Protein AF-A0A158CLR8-F1 (afdb_monomer)

Foldseek 3Di:
DQLLVQVQPPVQQKDWDAAPVLFGLFMFGSPLVSVLVCVVQVLLVVLLVQLVVPDPVVPDDPVCCPVNHGDPVRVVSSVVSSVVSCVVPDDDPDDPDDDDPPAQWDWDDPCVPPNDIDIDRHDDPHSVNVCVSRPPRGHPAEDEPDDDPVVRLVSLLPDDDQKYFYAYPVNRTDDIDGNVVSVVVVVVVVVVVPDDD

Nearest PDB structures (foldseek):
  5iip-assembly1_D  TM=7.105E-01  e=1.853E-03  Staphylococcus aureus
  7r50-assembly1_C  TM=5.715E-01  e=1.607E-01  Mycolicibacterium smegmatis
  7r50-assembly2_I  TM=5.943E-01  e=1.711E-01  Mycolicibacterium smegmatis
  7oy9-assembly1_D  TM=4.862E-01  e=1.711E-01  Mycolicibacterium smegmatis
  7oy9-assembly2_G  TM=4.914E-01  e=2.200E-01  Mycolicibacterium smegmatis

Secondary structure (DSSP, 8-state):
-HHHHHTT-TT---EEEE-TT-B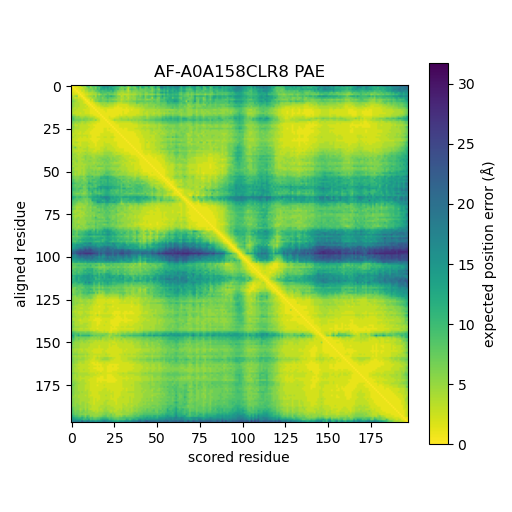EEEEE-HHHHHHHHHHH-HHHHHHHHHHHHT--GGG--GGGGGGGPPPHHHHHHHHHHHHHHGGGS-PPPPPSSS--TTSSEEEEE-HHHHSSEEEEE-----TTTHHHHHGGG-B--EEES-S-HHHHHHHHHTSSSSEEEEE-TT-BEEEEEEHHHHHHHHHHHHHHHTS--

Structure (mmCIF, N/CA/C/O backbone):
data_AF-A0A158CLR8-F1
#
_entry.id   AF-A0A158CLR8-F1
#
loop_
_atom_site.group_PDB
_atom_site.id
_atom_site.type_symbol
_atom_site.label_atom_id
_atom_site.label_alt_id
_atom_site.label_comp_id
_atom_site.label_asym_id
_atom_site.label_entity_id
_atom_site.label_seq_id
_atom_site.pdbx_PDB_ins_code
_atom_site.Cartn_x
_atom_site.Cartn_y
_atom_site.Cartn_z
_atom_site.occupancy
_atom_site.B_iso_or_equiv
_atom_site.auth_seq_id
_atom_site.auth_comp_id
_atom_site.auth_asym_id
_atom_site.auth_atom_id
_atom_site.pdbx_PDB_model_num
ATOM 1 N N . MET A 1 1 ? 10.079 -1.762 -10.939 1.00 54.75 1 MET A N 1
ATOM 2 C CA . MET A 1 1 ? 10.979 -1.615 -9.769 1.00 54.75 1 MET A CA 1
ATOM 3 C C . MET A 1 1 ? 10.206 -1.467 -8.462 1.00 54.75 1 MET A C 1
ATOM 5 O O . MET A 1 1 ? 10.418 -2.281 -7.580 1.00 54.75 1 MET A O 1
ATOM 9 N N . PHE A 1 2 ? 9.293 -0.493 -8.334 1.00 65.06 2 PHE A N 1
ATOM 10 C CA . PHE A 1 2 ? 8.524 -0.277 -7.096 1.00 65.06 2 PHE A CA 1
ATOM 11 C C . PHE A 1 2 ? 7.742 -1.518 -6.630 1.00 65.06 2 PHE A C 1
ATOM 13 O O . PHE A 1 2 ? 7.943 -1.961 -5.505 1.00 65.06 2 PHE A O 1
ATOM 20 N N . SER A 1 3 ? 6.952 -2.146 -7.511 1.00 68.44 3 SER A N 1
ATOM 21 C CA . SER A 1 3 ? 6.184 -3.372 -7.208 1.00 68.44 3 SER A CA 1
ATOM 22 C C . SER A 1 3 ? 7.040 -4.497 -6.624 1.00 68.44 3 SER A C 1
ATOM 24 O O . SER A 1 3 ? 6.638 -5.211 -5.714 1.00 68.44 3 SER A O 1
ATOM 26 N N . ALA A 1 4 ? 8.259 -4.613 -7.121 1.00 66.69 4 ALA A N 1
ATOM 27 C CA . ALA A 1 4 ? 9.185 -5.670 -6.785 1.00 66.69 4 ALA A CA 1
ATOM 28 C C . ALA A 1 4 ? 9.787 -5.515 -5.372 1.00 66.69 4 ALA A C 1
ATOM 30 O O . ALA A 1 4 ? 10.089 -6.497 -4.694 1.00 66.69 4 ALA A O 1
ATOM 31 N N . LEU A 1 5 ? 9.902 -4.268 -4.906 1.00 72.69 5 LEU A N 1
ATOM 32 C CA . LEU A 1 5 ? 10.335 -3.924 -3.552 1.00 72.69 5 LEU A CA 1
ATOM 33 C C . LEU A 1 5 ? 9.192 -4.027 -2.529 1.00 72.69 5 LEU A C 1
ATOM 35 O O . LEU A 1 5 ? 9.455 -4.284 -1.355 1.00 72.69 5 LEU A O 1
ATOM 39 N N . LEU A 1 6 ? 7.934 -3.870 -2.964 1.00 79.69 6 LEU A N 1
ATOM 40 C CA . LEU A 1 6 ? 6.760 -3.902 -2.082 1.00 79.69 6 LEU A CA 1
ATOM 41 C C . LEU A 1 6 ? 6.627 -5.216 -1.303 1.00 79.69 6 LEU A C 1
ATOM 43 O O . LEU A 1 6 ? 6.308 -5.184 -0.121 1.00 79.69 6 LEU A O 1
ATOM 47 N N . ASP A 1 7 ? 6.911 -6.353 -1.939 1.00 71.38 7 ASP A N 1
ATOM 48 C CA . ASP A 1 7 ? 6.815 -7.675 -1.297 1.00 71.38 7 ASP A CA 1
ATOM 49 C C . ASP A 1 7 ? 7.913 -7.948 -0.272 1.00 71.38 7 ASP A C 1
ATOM 51 O O . ASP A 1 7 ? 7.772 -8.822 0.586 1.00 71.38 7 ASP A O 1
ATOM 55 N N . ARG A 1 8 ? 9.042 -7.253 -0.399 1.00 73.81 8 ARG A N 1
ATOM 56 C CA . ARG A 1 8 ? 10.220 -7.493 0.433 1.00 73.81 8 ARG A CA 1
ATOM 57 C C . ARG A 1 8 ? 10.266 -6.554 1.622 1.00 73.81 8 ARG A C 1
ATOM 59 O O . ARG A 1 8 ? 10.718 -6.965 2.677 1.00 73.81 8 ARG A O 1
ATOM 66 N N . ASN A 1 9 ? 9.679 -5.367 1.504 1.00 74.94 9 ASN A N 1
ATOM 67 C CA . ASN A 1 9 ? 9.559 -4.441 2.617 1.00 74.94 9 ASN A CA 1
ATOM 68 C C . ASN A 1 9 ? 8.541 -4.942 3.660 1.00 74.94 9 ASN A C 1
ATOM 70 O O . ASN A 1 9 ? 7.357 -4.608 3.608 1.00 74.94 9 ASN A O 1
ATOM 74 N N . ARG A 1 10 ? 9.011 -5.702 4.656 1.00 73.81 10 ARG A N 1
ATOM 75 C CA . ARG A 1 10 ? 8.172 -6.198 5.764 1.00 73.81 10 ARG A CA 1
ATOM 76 C C . ARG A 1 10 ? 7.671 -5.091 6.693 1.00 73.81 10 ARG A C 1
ATOM 78 O O . ARG A 1 10 ? 6.728 -5.320 7.456 1.00 73.81 10 ARG A O 1
ATOM 85 N N . ALA A 1 11 ? 8.291 -3.910 6.662 1.00 80.94 11 ALA A N 1
ATOM 86 C CA . ALA A 1 11 ? 7.819 -2.763 7.429 1.00 80.94 11 ALA A CA 1
ATOM 87 C C . ALA A 1 11 ? 6.524 -2.193 6.830 1.00 80.94 11 ALA A C 1
ATOM 89 O O . ALA A 1 11 ? 5.631 -1.772 7.570 1.00 80.94 11 ALA A O 1
ATOM 90 N N . ALA A 1 12 ? 6.376 -2.243 5.504 1.00 86.75 12 ALA A N 1
ATOM 91 C CA . ALA A 1 12 ? 5.136 -1.892 4.833 1.00 86.75 12 ALA A CA 1
ATOM 92 C C . ALA A 1 12 ? 4.099 -3.005 5.042 1.00 86.75 12 ALA A C 1
ATOM 94 O O . ALA A 1 12 ? 4.212 -4.108 4.518 1.00 86.75 12 ALA A O 1
ATOM 95 N N . ARG A 1 13 ? 3.053 -2.718 5.820 1.00 91.25 13 ARG A N 1
ATOM 96 C CA . ARG A 1 13 ? 1.941 -3.663 6.041 1.00 91.25 13 ARG A CA 1
ATOM 97 C C . ARG A 1 13 ? 0.706 -3.351 5.205 1.00 91.25 13 ARG A C 1
ATOM 99 O O . ARG A 1 13 ? -0.155 -4.209 5.050 1.00 91.25 13 ARG A O 1
ATOM 106 N N . CYS A 1 14 ? 0.610 -2.122 4.711 1.00 94.56 14 CYS A N 1
ATOM 107 C CA . CYS A 1 14 ? -0.557 -1.596 4.026 1.00 94.56 14 CYS A CA 1
ATOM 108 C C . CYS A 1 14 ? -0.141 -0.432 3.121 1.00 94.56 14 CYS A C 1
ATOM 110 O O . CYS A 1 14 ? 0.725 0.359 3.499 1.00 94.56 14 CYS A O 1
ATOM 112 N N . ILE A 1 15 ? -0.761 -0.328 1.950 1.00 95.69 15 ILE A N 1
ATOM 113 C CA . ILE A 1 15 ? -0.660 0.817 1.048 1.00 95.69 15 ILE A CA 1
ATOM 114 C C . ILE A 1 15 ? -2.013 1.510 1.052 1.00 95.69 15 ILE A C 1
ATOM 116 O O . ILE A 1 15 ? -3.031 0.883 0.764 1.00 95.69 15 ILE A O 1
ATOM 120 N N . VAL A 1 16 ? -2.011 2.796 1.388 1.00 97.06 16 VAL A N 1
ATOM 121 C CA . VAL A 1 16 ? -3.207 3.640 1.393 1.00 97.06 16 VAL A CA 1
ATOM 122 C C . VAL A 1 16 ? -3.265 4.426 0.092 1.00 97.06 16 VAL A C 1
ATOM 124 O O . VAL A 1 16 ? -2.278 5.042 -0.308 1.00 97.06 16 VAL A O 1
ATOM 127 N N . PHE A 1 17 ? -4.432 4.427 -0.542 1.00 97.06 17 PHE A N 1
ATOM 128 C CA . PHE A 1 17 ? -4.711 5.193 -1.747 1.00 97.06 17 PHE A CA 1
ATOM 129 C C . PHE A 1 17 ? -5.607 6.386 -1.413 1.00 97.06 17 PHE A C 1
ATOM 131 O O . PHE A 1 17 ? -6.702 6.228 -0.860 1.00 97.06 17 PHE A O 1
ATOM 138 N N . THR A 1 18 ? -5.149 7.578 -1.785 1.00 97.12 18 THR A N 1
ATOM 139 C CA . THR A 1 18 ? -5.872 8.844 -1.622 1.00 97.12 18 THR A CA 1
ATOM 140 C C . THR A 1 18 ? -6.065 9.532 -2.970 1.00 97.12 18 THR A C 1
ATOM 142 O O . THR A 1 18 ? -5.214 9.419 -3.850 1.00 97.12 18 THR A O 1
ATOM 145 N N . GLY A 1 19 ? -7.180 10.243 -3.137 1.00 94.31 19 GLY A N 1
ATOM 146 C CA . GLY A 1 19 ? -7.437 11.090 -4.303 1.00 94.31 19 GLY A CA 1
ATOM 147 C C . GLY A 1 19 ? -6.722 12.440 -4.226 1.00 94.31 19 GLY A C 1
ATOM 148 O O . GLY A 1 19 ? -6.035 12.737 -3.250 1.00 94.31 19 GLY A O 1
ATOM 149 N N . GLU A 1 20 ? -6.932 13.281 -5.241 1.00 89.06 20 GLU A N 1
ATOM 150 C CA . GLU A 1 20 ? -6.294 14.603 -5.379 1.00 89.06 20 GLU A CA 1
ATOM 151 C C . GLU A 1 20 ? -6.582 15.549 -4.202 1.00 89.06 20 GLU A C 1
ATOM 153 O O . GLU A 1 20 ? -5.721 16.328 -3.806 1.00 89.06 20 GLU A O 1
ATOM 158 N N . SER A 1 21 ? -7.761 15.440 -3.585 1.00 92.06 21 SER A N 1
ATOM 159 C CA . SER A 1 21 ? -8.151 16.206 -2.394 1.00 92.06 21 SER A CA 1
ATOM 160 C C . SER A 1 21 ? -7.756 15.542 -1.067 1.00 92.06 21 SER A C 1
ATOM 162 O O . SER A 1 21 ? -8.234 15.941 -0.008 1.00 92.06 21 SER A O 1
ATOM 164 N N . GLY A 1 22 ? -6.949 14.478 -1.102 1.00 94.94 22 GLY A N 1
ATOM 165 C CA . GLY A 1 22 ? -6.662 13.643 0.067 1.00 94.94 22 GLY A CA 1
ATOM 166 C C . GLY A 1 22 ? -7.804 12.695 0.447 1.00 94.94 22 GLY A C 1
ATOM 167 O O . GLY A 1 22 ? -7.681 11.964 1.428 1.00 94.94 22 GLY A O 1
ATOM 168 N N . ALA A 1 23 ? -8.900 12.668 -0.323 1.00 97.12 23 ALA A N 1
ATOM 169 C CA . ALA A 1 23 ? -10.036 11.779 -0.094 1.00 97.12 23 ALA A CA 1
ATOM 170 C C . ALA A 1 23 ? -9.594 10.310 -0.038 1.00 97.12 23 ALA A C 1
ATOM 172 O O . ALA A 1 23 ? -8.894 9.832 -0.935 1.00 97.12 23 ALA A O 1
ATOM 173 N N . TYR A 1 24 ? -10.007 9.578 0.996 1.00 97.62 24 TYR A N 1
ATOM 174 C CA . TYR A 1 24 ? -9.657 8.165 1.131 1.00 97.62 24 TYR A CA 1
ATOM 175 C C . TYR A 1 24 ? -10.386 7.309 0.086 1.00 97.62 24 TYR A C 1
ATOM 177 O O . TYR A 1 24 ? -11.618 7.254 0.062 1.00 97.62 24 TYR A O 1
ATOM 185 N N . ILE A 1 25 ? -9.622 6.599 -0.747 1.00 97.38 25 ILE A N 1
ATOM 186 C CA . ILE A 1 25 ? -10.161 5.703 -1.782 1.00 97.38 25 ILE A CA 1
ATOM 187 C C . ILE A 1 25 ? -10.242 4.267 -1.259 1.00 97.38 25 ILE A C 1
ATOM 189 O O . ILE A 1 25 ? -11.233 3.566 -1.477 1.00 97.38 25 ILE A O 1
ATOM 193 N N . GLY A 1 26 ? -9.188 3.820 -0.581 1.00 97.38 26 GLY A N 1
ATOM 194 C CA . GLY A 1 26 ? -9.066 2.462 -0.077 1.00 97.38 26 GLY A CA 1
ATOM 195 C C . GLY A 1 26 ? -7.639 2.143 0.342 1.00 97.38 26 GLY A C 1
ATOM 196 O O . GLY A 1 26 ? -6.736 2.974 0.237 1.00 97.38 26 GLY A O 1
ATOM 197 N N . ALA A 1 27 ? -7.435 0.919 0.798 1.00 97.62 27 ALA A N 1
ATOM 198 C CA . ALA A 1 27 ? -6.139 0.403 1.174 1.00 97.62 27 ALA A CA 1
ATOM 199 C C . ALA A 1 27 ? -6.001 -1.061 0.744 1.00 97.62 27 ALA A C 1
ATOM 201 O O . ALA A 1 27 ? -6.997 -1.764 0.592 1.00 97.62 27 ALA A O 1
ATOM 202 N N . ALA A 1 28 ? -4.776 -1.518 0.518 1.00 96.94 28 ALA A N 1
ATOM 203 C CA . ALA A 1 28 ? -4.499 -2.904 0.147 1.00 96.94 28 ALA A CA 1
ATOM 204 C C . ALA A 1 28 ? -3.156 -3.359 0.723 1.00 96.94 28 ALA A C 1
ATOM 206 O O . ALA A 1 28 ? -2.285 -2.535 1.028 1.00 96.94 28 ALA A O 1
ATOM 207 N N . ALA A 1 29 ? -2.958 -4.671 0.859 1.00 94.25 29 ALA A N 1
ATOM 208 C CA . ALA A 1 29 ? -1.652 -5.184 1.249 1.00 94.25 29 ALA A CA 1
ATOM 209 C C . ALA A 1 29 ? -0.636 -4.949 0.112 1.00 94.25 29 ALA A C 1
ATOM 211 O O . ALA A 1 29 ? -0.988 -5.094 -1.063 1.00 94.25 29 ALA A O 1
ATOM 212 N N . PRO A 1 30 ? 0.641 -4.648 0.422 1.00 92.88 30 PRO A N 1
ATOM 213 C CA . PRO A 1 30 ? 1.677 -4.471 -0.598 1.00 92.88 30 PRO A CA 1
ATOM 214 C C . PRO A 1 30 ? 1.773 -5.644 -1.581 1.00 92.88 30 PRO A C 1
ATOM 216 O O . PRO A 1 30 ? 1.986 -5.429 -2.773 1.00 92.88 30 PRO A O 1
ATOM 219 N N . ARG A 1 31 ? 1.523 -6.866 -1.092 1.00 91.06 31 ARG A N 1
ATOM 220 C CA . ARG A 1 31 ? 1.497 -8.088 -1.899 1.00 91.06 31 ARG A CA 1
ATOM 221 C C . ARG A 1 31 ? 0.410 -8.103 -2.957 1.00 91.06 31 ARG A C 1
ATOM 223 O O . ARG A 1 31 ? 0.679 -8.470 -4.098 1.00 91.06 31 ARG A O 1
ATOM 230 N N . ASP A 1 32 ? -0.796 -7.685 -2.603 1.00 93.88 32 ASP A N 1
ATOM 231 C CA . ASP A 1 32 ? -1.917 -7.661 -3.542 1.00 93.88 32 ASP A CA 1
ATOM 232 C C . ASP A 1 32 ? -1.713 -6.571 -4.596 1.00 93.88 32 ASP A C 1
ATOM 234 O O . ASP A 1 32 ? -1.989 -6.775 -5.781 1.00 93.88 32 ASP A O 1
ATOM 238 N N . VAL A 1 33 ? -1.136 -5.436 -4.185 1.00 93.06 33 VAL A N 1
ATOM 239 C CA . VAL A 1 33 ? -0.740 -4.357 -5.097 1.00 93.06 33 VAL A CA 1
ATOM 240 C C . VAL A 1 33 ? 0.336 -4.835 -6.064 1.00 93.06 33 VAL A C 1
ATOM 242 O O . VAL A 1 33 ? 0.187 -4.639 -7.270 1.00 93.06 33 VAL A O 1
ATOM 245 N N . ARG A 1 34 ? 1.386 -5.514 -5.580 1.00 90.06 34 ARG A N 1
ATOM 246 C CA . ARG A 1 34 ? 2.390 -6.124 -6.458 1.00 90.06 34 ARG A CA 1
ATOM 247 C C . ARG A 1 34 ? 1.730 -7.093 -7.427 1.00 90.06 34 ARG A C 1
ATOM 249 O O . ARG A 1 34 ? 1.949 -6.948 -8.623 1.00 90.06 34 ARG A O 1
ATOM 256 N N . ALA A 1 35 ? 0.969 -8.068 -6.933 1.00 89.62 35 ALA A N 1
ATOM 257 C CA . ALA A 1 35 ? 0.376 -9.108 -7.769 1.00 89.62 35 ALA A CA 1
ATOM 258 C C . ALA A 1 35 ? -0.481 -8.505 -8.891 1.00 89.62 35 ALA A C 1
ATOM 260 O O . ALA A 1 35 ? -0.375 -8.921 -10.041 1.00 89.62 35 ALA A O 1
ATOM 261 N N . SER A 1 36 ? -1.254 -7.465 -8.573 1.00 91.56 36 SER A N 1
ATOM 262 C CA . SER A 1 36 ? -2.100 -6.764 -9.543 1.00 91.56 36 SER A CA 1
ATOM 263 C C . SER A 1 36 ? -1.282 -5.990 -10.582 1.00 91.56 36 SER A C 1
ATOM 265 O O . SER A 1 36 ? -1.600 -6.027 -11.768 1.00 91.56 36 SER A O 1
ATOM 267 N N . ILE A 1 37 ? -0.188 -5.336 -10.171 1.00 88.19 37 ILE A N 1
ATOM 268 C CA . ILE A 1 37 ? 0.748 -4.680 -11.101 1.00 88.19 37 ILE A CA 1
ATOM 269 C C . ILE A 1 37 ? 1.451 -5.724 -11.981 1.00 88.19 37 ILE A C 1
ATOM 271 O O . ILE A 1 37 ? 1.556 -5.538 -13.189 1.00 88.19 37 ILE A O 1
ATOM 275 N N . GLY A 1 38 ? 1.913 -6.830 -11.400 1.00 86.38 38 GLY A N 1
ATOM 276 C CA . GLY A 1 38 ? 2.623 -7.887 -12.117 1.00 86.38 38 GLY A CA 1
ATOM 277 C C . GLY A 1 38 ? 1.750 -8.590 -13.154 1.00 86.38 38 GLY A C 1
ATOM 278 O O . GLY A 1 38 ? 2.207 -8.844 -14.265 1.00 86.38 38 GLY A O 1
ATOM 279 N N . ALA A 1 39 ? 0.472 -8.822 -12.839 1.00 87.94 39 ALA A N 1
ATOM 280 C CA . ALA A 1 39 ? -0.502 -9.366 -13.785 1.00 87.94 39 ALA A CA 1
ATOM 281 C C . ALA A 1 39 ? -0.743 -8.437 -14.986 1.00 87.94 39 ALA A C 1
ATOM 283 O O . ALA A 1 39 ? -1.025 -8.906 -16.086 1.00 87.94 39 ALA A O 1
ATOM 284 N N . ARG A 1 40 ? -0.621 -7.123 -14.779 1.00 84.94 40 ARG A N 1
ATOM 285 C CA . ARG A 1 40 ? -0.795 -6.113 -15.824 1.00 84.94 40 ARG A CA 1
ATOM 286 C C . ARG A 1 40 ? 0.432 -5.957 -16.726 1.00 84.94 40 ARG A C 1
ATOM 288 O O . ARG A 1 40 ? 0.281 -5.593 -17.887 1.00 84.94 40 ARG A O 1
ATOM 295 N N . PHE A 1 41 ? 1.621 -6.216 -16.190 1.00 84.56 41 PHE A N 1
ATOM 296 C CA . PHE A 1 41 ? 2.901 -5.968 -16.852 1.00 84.56 41 PHE A CA 1
ATOM 297 C C . PHE A 1 41 ? 3.809 -7.215 -16.783 1.00 84.56 41 PHE A C 1
ATOM 299 O O . PHE A 1 41 ? 4.809 -7.219 -16.053 1.00 84.56 41 PHE A O 1
ATOM 306 N N . PRO A 1 42 ? 3.474 -8.298 -17.509 1.00 83.75 42 PRO A N 1
ATOM 307 C CA . PRO A 1 42 ? 4.161 -9.589 -17.400 1.00 83.75 42 PRO A CA 1
ATOM 308 C C . PRO A 1 42 ? 5.648 -9.535 -17.785 1.00 83.75 42 PRO A C 1
ATOM 310 O O . PRO A 1 42 ? 6.462 -10.305 -17.266 1.00 83.75 42 PRO A O 1
ATOM 313 N N . GLU A 1 43 ? 6.044 -8.607 -18.653 1.00 83.00 43 GLU A N 1
ATOM 314 C CA . GLU A 1 43 ? 7.434 -8.386 -19.055 1.00 83.00 43 GLU A CA 1
ATOM 315 C C . GLU A 1 43 ? 8.279 -7.897 -17.874 1.00 83.00 43 GLU A C 1
ATOM 317 O O . GLU A 1 43 ? 9.439 -8.286 -17.728 1.00 83.00 43 GLU A O 1
ATOM 322 N N . TYR A 1 44 ? 7.690 -7.093 -16.985 1.00 81.81 44 TYR A N 1
ATOM 323 C CA . TYR A 1 44 ? 8.363 -6.604 -15.785 1.00 81.81 44 TYR A CA 1
ATOM 324 C C . TYR A 1 44 ? 8.541 -7.716 -14.751 1.00 81.81 44 TYR A C 1
ATOM 326 O O . TYR A 1 44 ? 9.605 -7.804 -14.138 1.00 81.81 44 TYR A O 1
ATOM 334 N N . GLU A 1 45 ? 7.546 -8.589 -14.575 1.00 83.88 45 GLU A N 1
ATOM 335 C CA . GLU A 1 45 ? 7.701 -9.786 -13.736 1.00 83.88 45 GLU A CA 1
ATOM 336 C C . GLU A 1 45 ? 8.750 -10.738 -14.324 1.00 83.88 45 GLU A C 1
ATOM 338 O O . GLU A 1 45 ? 9.576 -11.274 -13.590 1.00 83.88 45 GLU A O 1
ATOM 343 N N . SER A 1 46 ? 8.810 -10.879 -15.648 1.00 85.12 46 SER A N 1
ATOM 344 C CA . SER A 1 46 ? 9.840 -11.684 -16.318 1.00 85.12 46 SER A CA 1
ATOM 345 C C . SER A 1 46 ? 11.245 -11.109 -16.110 1.00 85.12 46 SER A C 1
ATOM 347 O O . SER A 1 46 ? 12.163 -11.834 -15.722 1.00 85.12 46 SER A O 1
ATOM 349 N N . ALA A 1 47 ? 11.423 -9.796 -16.294 1.00 84.94 47 ALA A N 1
ATOM 350 C CA . ALA A 1 47 ? 12.685 -9.111 -16.011 1.00 84.94 47 ALA A CA 1
ATOM 351 C C . ALA A 1 47 ? 13.087 -9.236 -14.532 1.00 84.94 47 ALA A C 1
ATOM 353 O O . ALA A 1 47 ? 14.266 -9.383 -14.215 1.00 84.94 47 ALA A O 1
ATOM 354 N N . TRP A 1 48 ? 12.112 -9.237 -13.622 1.00 83.81 48 TRP A N 1
ATOM 355 C CA . TRP A 1 48 ? 12.342 -9.465 -12.199 1.00 83.81 48 TRP A CA 1
ATOM 356 C C . TRP A 1 48 ? 12.774 -10.897 -11.882 1.00 83.81 48 TRP A C 1
ATOM 358 O O . TRP A 1 48 ? 13.760 -11.094 -11.175 1.00 83.81 48 TRP A O 1
ATOM 368 N N . LEU A 1 49 ? 12.096 -11.904 -12.432 1.00 85.19 49 LEU A N 1
ATOM 369 C CA . LEU A 1 49 ? 12.494 -13.305 -12.281 1.00 85.19 49 LEU A CA 1
ATOM 370 C C . LEU A 1 49 ? 13.902 -13.547 -12.840 1.00 85.19 49 LEU A C 1
ATOM 372 O O . LEU A 1 49 ? 14.700 -14.243 -12.214 1.00 85.19 49 LEU A O 1
ATOM 376 N N . ASN A 1 50 ? 14.244 -12.911 -13.963 1.00 86.56 50 ASN A N 1
ATOM 377 C CA . ASN A 1 50 ? 15.594 -12.949 -14.525 1.00 86.56 50 ASN A CA 1
ATOM 378 C C . ASN A 1 50 ? 16.626 -12.295 -13.599 1.00 86.56 50 ASN A C 1
ATOM 380 O O . ASN A 1 50 ? 17.704 -12.854 -13.403 1.00 86.56 50 ASN A O 1
ATOM 384 N N . ALA A 1 51 ? 16.290 -11.163 -12.973 1.00 86.56 51 ALA A N 1
ATOM 385 C CA . ALA A 1 51 ? 17.151 -10.532 -11.977 1.00 86.56 51 ALA A CA 1
ATOM 386 C C . ALA A 1 51 ? 17.466 -11.480 -10.813 1.00 86.56 51 ALA A C 1
ATOM 388 O O . ALA A 1 51 ? 18.618 -11.562 -10.403 1.00 86.56 51 ALA A O 1
ATOM 389 N N . TYR A 1 52 ? 16.467 -12.232 -10.333 1.00 84.25 52 TYR A N 1
ATOM 390 C CA . TYR A 1 52 ? 16.645 -13.245 -9.286 1.00 84.25 52 TYR A CA 1
ATOM 391 C C . TYR A 1 52 ? 17.486 -14.430 -9.742 1.00 84.25 52 TYR A C 1
ATOM 393 O O . TYR A 1 52 ? 18.336 -14.904 -8.995 1.00 84.25 52 TYR A O 1
ATOM 401 N N . LYS A 1 53 ? 17.256 -14.912 -10.965 1.00 85.06 53 LYS A N 1
ATOM 402 C CA . LYS A 1 53 ? 18.010 -16.030 -11.539 1.00 85.06 53 LYS A CA 1
ATOM 403 C C . LYS A 1 53 ? 19.506 -15.725 -11.629 1.00 85.06 53 LYS A C 1
ATOM 405 O O . LYS A 1 53 ? 20.317 -16.631 -11.486 1.00 85.06 53 LYS A O 1
ATOM 410 N N . ASN A 1 54 ? 19.853 -14.463 -11.865 1.00 83.38 54 ASN A N 1
ATOM 411 C CA . ASN A 1 54 ? 21.234 -14.014 -12.019 1.00 83.38 54 ASN A CA 1
ATOM 412 C C . ASN A 1 54 ? 21.915 -13.656 -10.689 1.00 83.38 54 ASN A C 1
ATOM 414 O O . ASN A 1 54 ? 23.044 -13.167 -10.701 1.00 83.38 54 ASN A O 1
ATOM 418 N N . LEU A 1 55 ? 21.249 -13.870 -9.551 1.00 84.38 55 LEU A N 1
ATOM 419 C CA . LEU A 1 55 ? 21.878 -13.701 -8.249 1.00 84.38 55 LEU A CA 1
ATOM 420 C C . LEU A 1 55 ? 22.816 -14.868 -7.970 1.00 84.38 55 LEU A C 1
ATOM 422 O O . LEU A 1 55 ? 22.409 -16.030 -8.003 1.00 84.38 55 LEU A O 1
ATOM 426 N N . ASP A 1 56 ? 24.054 -14.545 -7.614 1.00 86.19 56 ASP A N 1
ATOM 427 C CA . ASP A 1 56 ? 24.962 -15.522 -7.033 1.00 86.19 56 ASP A CA 1
ATOM 428 C C . ASP A 1 56 ? 24.573 -15.768 -5.570 1.00 86.19 56 ASP A C 1
ATOM 430 O O . ASP A 1 56 ? 25.096 -15.148 -4.643 1.00 86.19 56 ASP A O 1
ATOM 434 N N . LEU A 1 57 ? 23.610 -16.670 -5.365 1.00 83.25 57 LEU A N 1
ATOM 435 C CA . LEU A 1 57 ? 23.142 -17.052 -4.031 1.00 83.25 57 LEU A CA 1
ATOM 436 C C . LEU A 1 57 ? 24.260 -17.662 -3.170 1.00 83.25 57 LEU A C 1
ATOM 438 O O . LEU A 1 57 ? 24.133 -17.659 -1.949 1.00 83.25 57 LEU A O 1
ATOM 442 N N . ALA A 1 58 ? 25.345 -18.167 -3.772 1.00 83.88 58 ALA A N 1
ATOM 443 C CA . ALA A 1 58 ? 26.492 -18.683 -3.030 1.00 83.88 58 ALA A CA 1
ATOM 444 C C . ALA A 1 58 ? 27.362 -17.558 -2.443 1.00 83.88 58 ALA A C 1
ATOM 446 O O . ALA A 1 58 ? 28.031 -17.769 -1.433 1.00 83.88 58 ALA A O 1
ATOM 447 N N . ALA A 1 59 ?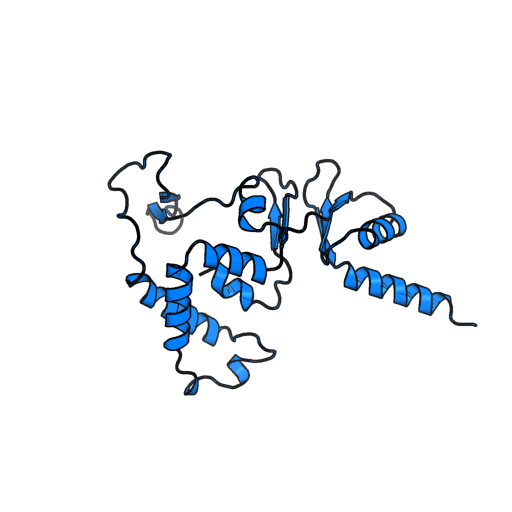 27.323 -16.360 -3.034 1.00 84.50 59 ALA A N 1
ATOM 448 C CA . ALA A 1 59 ? 27.986 -15.168 -2.506 1.00 84.50 59 ALA A CA 1
ATOM 449 C C . ALA A 1 59 ? 27.185 -14.470 -1.393 1.00 84.50 59 ALA A C 1
ATOM 451 O O . ALA A 1 59 ? 27.687 -13.533 -0.770 1.00 84.50 59 ALA A O 1
ATOM 452 N N . TRP A 1 60 ? 25.939 -14.885 -1.153 1.00 84.88 60 TRP A N 1
ATOM 453 C CA . TRP A 1 60 ? 25.073 -14.272 -0.152 1.00 84.88 60 TRP A CA 1
ATOM 454 C C . TRP A 1 60 ? 25.257 -14.934 1.210 1.00 84.88 60 TRP A C 1
ATOM 456 O O . TRP A 1 60 ? 25.311 -16.155 1.351 1.00 84.88 60 TRP A O 1
ATOM 466 N N . SER A 1 61 ? 25.333 -14.106 2.242 1.00 85.12 61 SER A N 1
ATOM 467 C CA . SER A 1 61 ? 25.422 -14.553 3.624 1.00 85.12 61 SER A CA 1
ATOM 468 C C . SER A 1 61 ? 24.029 -14.817 4.202 1.00 85.12 61 SER A C 1
ATOM 470 O O . SER A 1 61 ? 23.034 -14.247 3.761 1.00 85.12 61 SER A O 1
ATOM 472 N N . LEU A 1 62 ? 23.939 -15.615 5.273 1.00 80.50 62 LEU A N 1
ATOM 473 C CA . LEU A 1 62 ? 22.690 -15.744 6.045 1.00 80.50 62 LEU A CA 1
ATOM 474 C C . LEU A 1 62 ? 22.181 -14.386 6.567 1.00 80.50 62 LEU A C 1
ATOM 476 O O . LEU A 1 62 ? 20.981 -14.216 6.784 1.00 80.50 62 LEU A O 1
ATOM 480 N N . ASN A 1 63 ? 23.081 -13.409 6.730 1.00 82.00 63 ASN A N 1
ATOM 481 C CA . ASN A 1 63 ? 22.726 -12.055 7.140 1.00 82.00 63 ASN A CA 1
ATOM 482 C C . ASN A 1 63 ? 21.917 -11.312 6.069 1.00 82.00 63 ASN A C 1
ATOM 484 O O . ASN A 1 63 ? 21.114 -10.448 6.414 1.00 82.00 63 ASN A O 1
ATOM 488 N N . ASP A 1 64 ? 22.055 -11.693 4.797 1.00 79.94 64 ASP A N 1
ATOM 489 C CA . ASP A 1 64 ? 21.307 -11.103 3.685 1.00 79.94 64 ASP A CA 1
ATOM 490 C C . ASP A 1 64 ? 19.826 -11.511 3.659 1.00 79.94 64 ASP A C 1
ATOM 492 O O . ASP A 1 64 ? 19.046 -10.909 2.925 1.00 79.94 64 ASP A O 1
ATOM 496 N N . PHE A 1 65 ? 19.436 -12.481 4.495 1.00 79.12 65 PHE A N 1
ATOM 497 C CA . PHE A 1 65 ? 18.068 -12.993 4.631 1.00 79.12 65 PHE A CA 1
ATOM 498 C C . PHE A 1 65 ? 17.492 -12.838 6.049 1.00 79.12 65 PHE A C 1
ATOM 500 O O . PHE A 1 65 ? 16.508 -13.500 6.407 1.00 79.12 65 PHE A O 1
ATOM 507 N N . GLN A 1 66 ? 18.117 -12.020 6.901 1.00 73.31 66 GLN A N 1
ATOM 508 C CA . GLN A 1 66 ? 17.720 -11.907 8.303 1.00 73.31 66 GLN A CA 1
ATOM 509 C C . GLN A 1 66 ? 16.255 -11.494 8.458 1.00 73.31 66 GLN A C 1
ATOM 511 O O . GLN A 1 66 ? 15.757 -10.577 7.808 1.00 73.31 66 GLN A O 1
ATOM 516 N N . ASN A 1 67 ? 15.547 -12.202 9.344 1.00 72.44 67 ASN A N 1
ATOM 517 C CA . ASN A 1 67 ? 14.118 -12.010 9.612 1.00 72.44 67 ASN A CA 1
ATOM 518 C C . ASN A 1 67 ? 13.225 -12.129 8.362 1.00 72.44 67 ASN A C 1
ATOM 520 O O . ASN A 1 67 ? 12.091 -11.645 8.360 1.00 72.44 67 ASN A O 1
ATOM 524 N N . GLY A 1 68 ? 13.729 -12.793 7.313 1.00 68.19 68 GLY A N 1
ATOM 525 C CA . GLY A 1 68 ? 13.075 -12.982 6.024 1.00 68.19 68 GLY A CA 1
ATOM 526 C C . GLY A 1 68 ? 12.873 -11.696 5.214 1.00 68.19 68 GLY A C 1
ATOM 527 O O . GLY A 1 68 ? 12.032 -11.694 4.307 1.00 68.19 68 GLY A O 1
ATOM 528 N N . ASP A 1 69 ? 13.589 -10.628 5.567 1.00 75.56 69 ASP A N 1
ATOM 529 C CA . ASP A 1 69 ? 13.802 -9.445 4.732 1.00 75.56 69 ASP A CA 1
ATOM 530 C C . ASP A 1 69 ? 15.111 -9.613 3.941 1.00 75.56 69 ASP A C 1
ATOM 532 O O . ASP A 1 69 ? 15.921 -10.491 4.246 1.00 75.56 69 ASP A O 1
ATOM 536 N N . LEU A 1 70 ? 15.297 -8.805 2.903 1.00 81.44 70 LEU A N 1
ATOM 537 C CA . LEU A 1 70 ? 16.544 -8.732 2.153 1.00 81.44 70 LEU A CA 1
ATOM 538 C C . LEU A 1 70 ? 17.412 -7.609 2.715 1.00 81.44 70 LEU A C 1
ATOM 540 O O . LEU A 1 70 ? 16.920 -6.512 2.981 1.00 81.44 70 LEU A O 1
ATOM 544 N N . SER A 1 71 ? 18.717 -7.852 2.845 1.00 84.31 71 SER A N 1
ATOM 545 C CA . SER A 1 71 ? 19.651 -6.765 3.146 1.00 84.31 71 SER A CA 1
ATOM 546 C C . SER A 1 71 ? 19.611 -5.686 2.060 1.00 84.31 71 SER A C 1
ATOM 548 O O . SER A 1 71 ? 19.276 -5.938 0.900 1.00 84.31 71 SER A O 1
ATOM 550 N N . GLU A 1 72 ? 20.025 -4.470 2.410 1.00 83.38 72 GLU A N 1
ATOM 551 C CA . GLU A 1 72 ? 20.166 -3.384 1.437 1.00 83.38 72 GLU A CA 1
ATOM 552 C C . GLU A 1 72 ? 21.107 -3.773 0.282 1.00 83.38 72 GLU A C 1
ATOM 554 O O . GLU A 1 72 ? 20.845 -3.462 -0.880 1.00 83.38 72 GLU A O 1
ATOM 559 N N . ASN A 1 73 ? 22.176 -4.520 0.577 1.00 85.12 73 ASN A N 1
ATOM 560 C CA . ASN A 1 73 ? 23.092 -5.035 -0.437 1.00 85.12 73 ASN A CA 1
ATOM 561 C C . ASN A 1 73 ? 22.391 -6.004 -1.406 1.00 85.12 73 ASN A C 1
ATOM 563 O O . ASN A 1 73 ? 22.506 -5.842 -2.623 1.00 85.12 73 ASN A O 1
ATOM 567 N N . ALA A 1 74 ? 21.618 -6.961 -0.885 1.00 83.81 74 ALA A N 1
ATOM 568 C CA . ALA A 1 74 ? 20.823 -7.889 -1.687 1.00 83.81 74 ALA A CA 1
ATOM 569 C C . ALA A 1 74 ? 19.795 -7.154 -2.565 1.00 83.81 74 ALA A C 1
ATOM 571 O O . ALA A 1 74 ? 19.699 -7.413 -3.768 1.00 83.81 74 ALA A O 1
ATOM 572 N N . LEU A 1 75 ? 19.076 -6.181 -1.995 1.00 84.12 75 LEU A N 1
ATOM 573 C CA . LEU A 1 75 ? 18.137 -5.328 -2.730 1.00 84.12 75 LEU A CA 1
ATOM 574 C C . LEU A 1 75 ? 18.835 -4.556 -3.858 1.00 84.12 75 LEU A C 1
ATOM 576 O O . LEU A 1 75 ? 18.324 -4.515 -4.977 1.00 84.12 75 LEU A O 1
ATOM 580 N N . ASN A 1 76 ? 20.021 -4.003 -3.598 1.00 85.56 76 ASN A N 1
ATOM 581 C CA . ASN A 1 76 ? 20.813 -3.283 -4.593 1.00 85.56 76 ASN A CA 1
ATOM 582 C C . ASN A 1 76 ? 21.297 -4.193 -5.731 1.00 85.56 76 ASN A C 1
ATOM 584 O O . ASN A 1 76 ? 21.280 -3.778 -6.892 1.00 85.56 76 ASN A O 1
ATOM 588 N N . GLN A 1 77 ? 21.710 -5.429 -5.438 1.00 87.31 77 GLN A N 1
ATOM 589 C CA . GLN A 1 77 ? 22.095 -6.399 -6.470 1.00 87.31 77 GLN A CA 1
ATOM 590 C C . GLN A 1 77 ? 20.905 -6.794 -7.344 1.00 87.31 77 GLN A C 1
ATOM 592 O O . GLN A 1 77 ? 21.010 -6.757 -8.571 1.00 87.31 77 GLN A O 1
ATOM 597 N N . ILE A 1 78 ? 19.755 -7.086 -6.729 1.00 86.69 78 ILE A N 1
ATOM 598 C CA . ILE A 1 78 ? 18.519 -7.383 -7.457 1.00 86.69 78 ILE A CA 1
ATOM 599 C C . ILE A 1 78 ? 18.112 -6.199 -8.335 1.00 86.69 78 ILE A C 1
ATOM 601 O O . ILE A 1 78 ? 17.7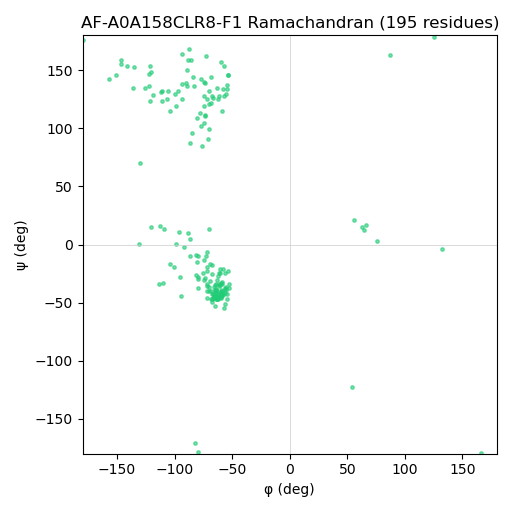87 -6.387 -9.504 1.00 86.69 78 ILE A O 1
ATOM 605 N N . ALA A 1 79 ? 18.146 -4.976 -7.802 1.00 85.12 79 ALA A N 1
ATOM 606 C CA . ALA A 1 79 ? 17.798 -3.779 -8.558 1.00 85.12 79 ALA A CA 1
ATOM 607 C C . ALA A 1 79 ? 18.711 -3.601 -9.781 1.00 85.12 79 ALA A C 1
ATOM 609 O O . ALA A 1 79 ? 18.220 -3.346 -10.880 1.00 85.12 79 ALA A O 1
ATOM 610 N N . LYS A 1 80 ? 20.025 -3.809 -9.626 1.00 87.12 80 LYS A N 1
ATOM 611 C CA . LYS A 1 80 ? 20.984 -3.780 -10.742 1.00 87.12 80 LYS A CA 1
ATOM 612 C C . LYS A 1 80 ? 20.694 -4.869 -11.778 1.00 87.12 80 LYS A C 1
ATOM 614 O O . LYS A 1 80 ? 20.658 -4.564 -12.966 1.00 87.12 80 LYS A O 1
ATOM 619 N N . GLY A 1 81 ? 20.448 -6.105 -11.340 1.00 87.19 81 GLY A N 1
ATOM 620 C CA . GLY A 1 81 ? 20.103 -7.226 -12.222 1.00 87.19 81 GLY A CA 1
ATOM 621 C C . GLY A 1 81 ? 18.775 -7.025 -12.958 1.00 87.19 81 GLY A C 1
ATOM 622 O O . GLY A 1 81 ? 18.629 -7.406 -14.118 1.00 87.19 81 GLY A O 1
ATOM 623 N N . PHE A 1 82 ? 17.811 -6.372 -12.310 1.00 86.38 82 PHE A N 1
ATOM 624 C CA . PHE A 1 82 ? 16.559 -5.977 -12.941 1.00 86.38 82 PHE A CA 1
ATOM 625 C C . PHE A 1 82 ? 16.828 -4.959 -14.045 1.00 86.38 82 PHE A C 1
ATOM 627 O O . PHE A 1 82 ? 16.445 -5.196 -15.185 1.00 86.38 82 PHE A O 1
ATOM 634 N N . LEU A 1 83 ? 17.540 -3.871 -13.737 1.00 85.12 83 LEU A N 1
ATOM 635 C CA . LEU A 1 83 ? 17.841 -2.807 -14.699 1.00 85.12 83 LEU A CA 1
ATOM 636 C C . LEU A 1 83 ? 18.664 -3.297 -15.897 1.00 85.12 83 LEU A C 1
ATOM 638 O O . LEU A 1 83 ? 18.430 -2.833 -17.009 1.00 85.12 83 LEU A O 1
ATOM 642 N N . SER A 1 84 ? 19.571 -4.258 -15.711 1.00 86.06 84 SER A N 1
ATOM 643 C CA . SER A 1 84 ? 20.291 -4.870 -16.837 1.00 86.06 84 SER A CA 1
ATOM 644 C C . SER A 1 84 ? 19.379 -5.737 -17.717 1.00 86.06 84 SER A C 1
ATOM 646 O O . SER A 1 84 ? 19.554 -5.780 -18.936 1.00 86.06 84 SER A O 1
ATOM 648 N N . SER A 1 85 ? 18.355 -6.359 -17.125 1.00 83.06 85 SER A N 1
ATOM 649 C CA . SER A 1 85 ? 17.367 -7.194 -17.820 1.00 83.06 85 SER A CA 1
ATOM 650 C C . SER A 1 85 ? 16.265 -6.390 -18.522 1.00 83.06 85 SER A C 1
ATOM 652 O O . SER A 1 85 ? 15.569 -6.935 -19.377 1.00 83.06 85 SER A O 1
ATOM 654 N N . VAL A 1 86 ? 16.107 -5.096 -18.211 1.00 76.19 86 VAL A N 1
ATOM 655 C CA . VAL A 1 86 ? 15.099 -4.216 -18.842 1.00 76.19 86 VAL A CA 1
ATOM 656 C C . VAL A 1 86 ? 15.317 -4.080 -20.350 1.00 76.19 86 VAL A C 1
ATOM 658 O O . VAL A 1 86 ? 14.357 -3.862 -21.078 1.00 76.19 86 VAL A O 1
ATOM 661 N N . SER A 1 87 ? 16.539 -4.287 -20.846 1.00 72.38 87 SER A N 1
ATOM 662 C CA . SER A 1 87 ? 16.828 -4.317 -22.288 1.00 72.38 87 SER A CA 1
ATOM 663 C C . SER A 1 87 ? 16.028 -5.380 -23.062 1.00 72.38 87 SER A C 1
ATOM 665 O O . SER A 1 87 ? 15.847 -5.241 -24.269 1.00 72.38 87 SER A O 1
ATOM 667 N N . ALA A 1 88 ? 15.513 -6.410 -22.379 1.00 70.50 88 ALA A N 1
ATOM 668 C CA . ALA A 1 88 ? 14.643 -7.431 -22.959 1.00 70.50 88 ALA A CA 1
ATOM 669 C C . ALA A 1 88 ? 13.149 -7.047 -22.964 1.00 70.50 88 ALA A C 1
ATOM 671 O O . ALA A 1 88 ? 12.343 -7.749 -23.573 1.00 70.50 88 ALA A O 1
ATOM 672 N N . ILE A 1 89 ? 12.760 -5.961 -22.288 1.00 77.12 89 ILE A N 1
ATOM 673 C CA . ILE A 1 89 ? 11.381 -5.468 -22.299 1.00 77.12 89 ILE A CA 1
ATOM 674 C C . ILE A 1 89 ? 11.176 -4.722 -23.617 1.00 77.12 89 ILE A C 1
ATOM 676 O O . ILE A 1 89 ? 11.769 -3.668 -23.848 1.00 77.12 89 ILE A O 1
ATOM 680 N N . SER A 1 90 ? 10.329 -5.271 -24.489 1.00 73.81 90 SER A N 1
ATOM 681 C CA . SER A 1 90 ? 9.913 -4.573 -25.703 1.00 73.81 90 SER A CA 1
ATOM 682 C C . SER A 1 90 ? 9.010 -3.410 -25.305 1.00 73.81 90 SER A C 1
ATOM 684 O O . SER A 1 90 ? 7.836 -3.591 -24.991 1.00 73.81 90 SER A O 1
ATOM 686 N N . LEU A 1 91 ? 9.585 -2.212 -25.252 1.00 70.50 91 LEU A N 1
ATOM 687 C CA . LEU A 1 91 ? 8.817 -0.993 -25.055 1.00 70.50 91 LEU A CA 1
ATOM 688 C C . LEU A 1 91 ? 8.278 -0.519 -26.412 1.00 70.50 91 LEU A C 1
ATOM 690 O O . LEU A 1 91 ? 8.981 -0.640 -27.423 1.00 70.50 91 LEU A O 1
ATOM 694 N N . PRO A 1 92 ? 7.058 0.047 -26.463 1.00 70.25 92 PRO A N 1
ATOM 695 C CA . PRO A 1 92 ? 6.617 0.778 -27.643 1.00 70.25 92 PRO A CA 1
ATOM 696 C C . PRO A 1 92 ? 7.656 1.851 -27.988 1.00 70.25 92 PRO A C 1
ATOM 698 O O . PRO A 1 92 ? 8.291 2.407 -27.094 1.00 70.25 92 PRO A O 1
ATOM 701 N N . ALA A 1 93 ? 7.851 2.135 -29.277 1.00 70.75 93 ALA A N 1
ATOM 702 C CA . ALA A 1 93 ? 8.823 3.139 -29.697 1.00 70.75 93 ALA A CA 1
ATOM 703 C C . ALA A 1 93 ? 8.555 4.478 -28.989 1.00 70.75 93 ALA A C 1
ATOM 705 O O . ALA A 1 93 ? 7.405 4.925 -28.909 1.00 70.75 93 ALA A O 1
ATOM 706 N N . THR A 1 94 ? 9.615 5.105 -28.472 1.00 66.06 94 THR A N 1
ATOM 707 C CA . THR A 1 94 ? 9.524 6.424 -27.847 1.00 66.06 94 THR A CA 1
ATOM 708 C C . THR A 1 94 ? 8.941 7.404 -28.870 1.00 66.06 94 THR A C 1
ATOM 710 O O . THR A 1 94 ? 9.433 7.455 -30.002 1.00 66.06 94 THR A O 1
ATOM 713 N N . PRO A 1 95 ? 7.884 8.156 -28.532 1.00 66.31 95 PRO A N 1
ATOM 714 C CA . PRO A 1 95 ? 7.225 9.038 -29.477 1.00 66.31 95 PRO A CA 1
ATOM 715 C C . PRO A 1 95 ? 8.210 10.104 -29.958 1.00 66.31 95 PRO A C 1
ATOM 717 O O . PRO A 1 95 ? 8.860 10.786 -29.167 1.00 66.31 95 PRO A O 1
ATOM 720 N N . VAL A 1 96 ? 8.326 10.241 -31.277 1.00 62.19 96 VAL A N 1
ATOM 721 C CA . VAL A 1 96 ? 9.123 11.296 -31.907 1.00 62.19 96 VAL A CA 1
ATOM 722 C C . VAL A 1 96 ? 8.227 12.528 -32.044 1.00 62.19 96 VAL A C 1
ATOM 724 O O . VAL A 1 96 ? 7.546 12.694 -33.052 1.00 62.19 96 VAL A O 1
ATOM 727 N N . GLY A 1 97 ? 8.172 13.367 -31.007 1.00 61.28 97 GLY A N 1
ATOM 728 C CA . GLY A 1 97 ? 7.421 14.633 -31.013 1.00 61.28 97 GLY A CA 1
ATOM 729 C 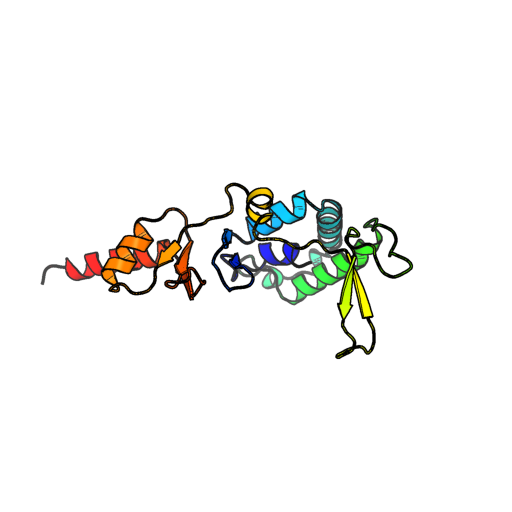C . GLY A 1 97 ? 6.412 14.777 -29.867 1.00 61.28 97 GLY A C 1
ATOM 730 O O . GLY A 1 97 ? 6.292 13.865 -29.048 1.00 61.28 97 GLY A O 1
ATOM 731 N N . PRO A 1 98 ? 5.701 15.924 -29.780 1.00 54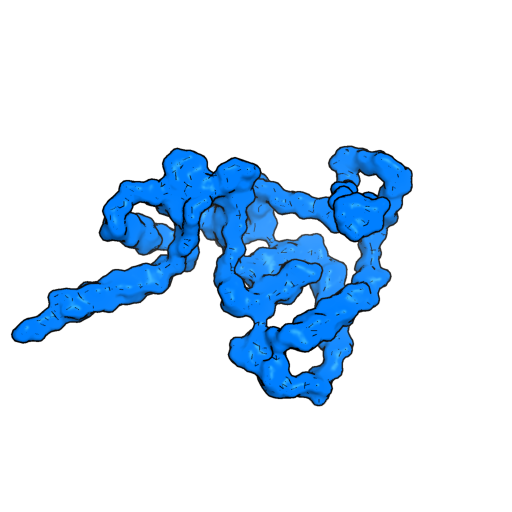.31 98 PRO A N 1
ATOM 732 C CA . PRO A 1 98 ? 4.706 16.162 -28.740 1.00 54.31 98 PRO A CA 1
ATOM 733 C C . PRO A 1 98 ? 3.628 15.082 -28.828 1.00 54.31 98 PRO A C 1
ATOM 735 O O . PRO A 1 98 ? 2.932 14.938 -29.835 1.00 54.31 98 PRO A O 1
ATOM 738 N N . THR A 1 99 ? 3.565 14.271 -27.781 1.00 56.06 99 THR A N 1
ATOM 739 C CA . THR A 1 99 ? 2.684 13.118 -27.652 1.00 56.06 99 THR A CA 1
ATOM 740 C C . THR A 1 99 ? 1.233 13.509 -27.871 1.00 56.06 99 THR A C 1
ATOM 742 O O . THR A 1 99 ? 0.753 14.511 -27.338 1.00 56.06 99 THR A O 1
ATOM 745 N N . ARG A 1 100 ? 0.503 12.675 -28.619 1.00 55.06 100 ARG A N 1
ATOM 746 C CA . ARG A 1 100 ? -0.961 12.683 -28.542 1.00 55.06 100 ARG A CA 1
ATOM 747 C C . ARG A 1 100 ? -1.374 12.521 -27.069 1.00 55.06 100 ARG A C 1
ATOM 749 O O . ARG A 1 100 ? -0.692 11.776 -26.363 1.00 55.06 100 ARG A O 1
ATOM 756 N N . PRO A 1 101 ? -2.477 13.147 -26.620 1.00 58.66 101 PRO A N 1
ATOM 757 C CA . PRO A 1 101 ? -2.989 12.987 -25.252 1.00 58.66 101 PRO A CA 1
ATOM 758 C C . PRO A 1 101 ? -3.210 11.516 -24.858 1.00 58.66 101 PRO A C 1
ATOM 760 O O . PRO A 1 101 ? -3.209 11.172 -23.683 1.00 58.66 101 PRO A O 1
ATOM 763 N N . ASP A 1 102 ? -3.382 10.660 -25.863 1.00 59.97 102 ASP A N 1
ATOM 764 C CA . ASP A 1 102 ? -3.738 9.248 -25.746 1.00 59.97 102 ASP A CA 1
ATOM 765 C C . ASP A 1 102 ? -2.507 8.317 -25.691 1.00 59.97 102 ASP A C 1
ATOM 767 O O . ASP A 1 102 ? -2.654 7.099 -25.586 1.00 59.97 102 ASP A O 1
ATOM 771 N N . ALA A 1 103 ? -1.285 8.854 -25.801 1.00 65.75 103 ALA A N 1
ATOM 772 C CA . ALA A 1 103 ? -0.067 8.055 -25.726 1.00 65.75 103 ALA A CA 1
ATOM 773 C C . ALA A 1 103 ? 0.332 7.803 -24.254 1.00 65.75 103 ALA A C 1
ATOM 775 O O . ALA A 1 103 ? 0.365 8.748 -23.471 1.00 65.75 103 ALA A O 1
ATOM 776 N N . PRO A 1 104 ? 0.730 6.574 -23.872 1.00 73.25 104 PRO A N 1
ATOM 777 C CA . PRO A 1 104 ? 1.111 6.204 -22.495 1.00 73.25 104 PRO A CA 1
ATOM 778 C C . PRO A 1 104 ? 2.446 6.812 -22.019 1.00 73.25 104 PRO A C 1
ATOM 780 O O . PRO A 1 104 ? 3.040 6.358 -21.043 1.00 73.25 104 PRO A O 1
ATOM 783 N N . TRP A 1 105 ? 2.969 7.795 -22.746 1.00 80.12 105 TRP A N 1
ATOM 784 C CA . TRP A 1 105 ? 4.244 8.435 -22.470 1.00 80.12 105 TRP A CA 1
ATOM 785 C C . TRP A 1 105 ? 4.003 9.742 -21.731 1.00 80.12 105 TRP A C 1
ATOM 787 O O . TRP A 1 105 ? 3.369 10.656 -22.253 1.00 80.12 105 TRP A O 1
ATOM 797 N N . LEU A 1 106 ? 4.544 9.828 -20.523 1.00 80.56 106 LEU A N 1
ATOM 798 C CA . LEU A 1 106 ? 4.479 11.009 -19.682 1.00 80.56 106 LEU A CA 1
ATOM 799 C C . LEU A 1 106 ? 5.787 11.785 -19.787 1.00 80.56 106 LEU A C 1
ATOM 801 O O . LEU A 1 106 ? 6.873 11.223 -19.624 1.00 80.56 106 LEU A O 1
ATOM 805 N N . GLU A 1 107 ? 5.677 13.088 -20.039 1.00 84.50 107 GLU A N 1
ATOM 806 C CA . GLU A 1 107 ? 6.811 13.998 -19.918 1.00 84.50 107 GLU A CA 1
ATOM 807 C C . GLU A 1 107 ? 7.088 14.231 -18.431 1.00 84.50 107 GLU A C 1
ATOM 809 O O . GLU A 1 107 ? 6.244 14.740 -17.695 1.00 84.50 107 GLU A O 1
ATOM 814 N N . ILE A 1 108 ? 8.284 13.863 -17.982 1.00 83.12 108 ILE A N 1
ATOM 815 C CA . ILE A 1 108 ? 8.762 14.155 -16.637 1.00 83.12 108 ILE A CA 1
ATOM 816 C C . ILE A 1 108 ? 9.758 15.300 -16.726 1.00 83.12 108 ILE A C 1
ATOM 818 O O . ILE A 1 108 ? 10.849 15.168 -17.295 1.00 83.12 108 ILE A O 1
ATOM 822 N N . ASP A 1 109 ? 9.385 16.422 -16.117 1.00 84.62 109 ASP A N 1
ATOM 823 C CA . ASP A 1 109 ? 10.269 17.565 -15.979 1.00 84.62 109 ASP A CA 1
ATOM 824 C C . ASP A 1 109 ? 11.334 17.287 -14.908 1.00 84.62 109 ASP A C 1
ATOM 826 O O . ASP A 1 109 ? 11.075 17.294 -13.702 1.00 84.62 109 ASP A O 1
ATOM 830 N N . ARG A 1 110 ? 12.559 17.019 -15.366 1.00 85.38 110 ARG A N 1
ATOM 831 C CA . ARG A 1 110 ? 13.743 16.841 -14.516 1.00 85.38 110 ARG A CA 1
ATOM 832 C C . ARG A 1 110 ? 14.721 18.003 -14.648 1.00 85.38 110 ARG A C 1
ATOM 834 O O . ARG A 1 110 ? 15.859 17.897 -14.177 1.00 85.38 110 ARG A O 1
ATOM 841 N N . THR A 1 111 ? 14.304 19.116 -15.248 1.00 85.38 111 THR A N 1
ATOM 842 C CA . THR A 1 111 ? 15.176 20.268 -15.518 1.00 85.38 111 THR A CA 1
ATOM 843 C C . THR A 1 111 ? 15.831 20.799 -14.247 1.00 85.38 111 THR A C 1
ATOM 845 O O . THR A 1 111 ? 17.032 21.055 -14.253 1.00 85.38 111 THR A O 1
ATOM 848 N N . ALA A 1 112 ? 15.103 20.819 -13.128 1.00 81.88 112 ALA A N 1
ATOM 849 C CA . ALA A 1 112 ? 15.611 21.263 -11.830 1.00 81.88 112 ALA A CA 1
ATOM 850 C C . ALA A 1 112 ? 16.807 20.451 -11.288 1.00 81.88 112 ALA A C 1
ATOM 852 O O . ALA A 1 112 ? 17.565 20.964 -10.470 1.00 81.88 112 ALA A O 1
ATOM 853 N N . LYS A 1 113 ? 16.982 19.186 -11.703 1.00 83.81 113 LYS A N 1
ATOM 854 C CA . LYS A 1 113 ? 18.064 18.310 -11.207 1.00 83.81 113 LYS A CA 1
ATOM 855 C C . LYS A 1 113 ? 19.092 17.942 -12.270 1.00 83.81 113 LYS A C 1
ATOM 857 O O . LYS A 1 113 ? 20.250 17.723 -11.937 1.00 83.81 113 LYS A O 1
ATOM 862 N N . GLN A 1 114 ? 18.662 17.797 -13.520 1.00 82.38 114 GLN A N 1
ATOM 863 C CA . GLN A 1 114 ? 19.460 17.202 -14.597 1.00 82.38 114 GLN A CA 1
ATOM 864 C C . GLN A 1 114 ? 19.479 18.058 -15.869 1.00 82.38 114 GLN A C 1
ATOM 866 O O . GLN A 1 114 ? 20.087 17.657 -16.855 1.00 82.38 114 GLN A O 1
ATOM 871 N N . GLY A 1 115 ? 18.809 19.217 -15.879 1.00 87.19 115 GLY A N 1
ATOM 872 C CA . GLY A 1 115 ? 18.778 20.111 -17.040 1.00 87.19 115 GLY A CA 1
ATOM 873 C C . GLY A 1 115 ? 18.100 19.524 -18.284 1.00 87.19 115 GLY A C 1
ATOM 874 O O . GLY A 1 115 ? 18.229 20.088 -19.364 1.00 87.19 115 GLY A O 1
ATOM 875 N N . MET A 1 116 ? 17.384 18.403 -18.156 1.00 85.12 116 MET A N 1
ATOM 876 C CA . MET A 1 116 ? 16.745 17.714 -19.276 1.00 85.12 116 MET A CA 1
ATOM 877 C C . MET A 1 116 ? 15.319 17.283 -18.941 1.00 85.12 116 MET A C 1
ATOM 879 O O . MET A 1 116 ? 14.987 17.023 -17.784 1.00 85.12 116 MET A O 1
ATOM 883 N N . LYS A 1 117 ? 14.487 17.179 -19.979 1.00 82.88 117 LYS A N 1
ATOM 884 C CA . LYS A 1 117 ? 13.186 16.511 -19.925 1.00 82.88 117 LYS A CA 1
ATOM 885 C C . LYS A 1 117 ? 13.368 15.043 -20.289 1.00 82.88 117 LYS A C 1
ATOM 887 O O . LYS A 1 117 ? 14.120 14.721 -21.209 1.00 82.88 117 LYS A O 1
ATOM 892 N N . THR A 1 118 ? 12.690 14.161 -19.572 1.00 82.94 118 THR A N 1
ATOM 893 C CA . THR A 1 118 ? 12.694 12.719 -19.847 1.00 82.94 118 THR A CA 1
ATOM 894 C C . THR A 1 118 ? 11.278 12.252 -20.115 1.00 82.94 118 THR A C 1
ATOM 896 O O . THR A 1 118 ? 10.346 12.774 -19.514 1.00 82.94 118 THR A O 1
ATOM 899 N N . TRP A 1 119 ? 11.123 11.247 -20.966 1.00 80.31 119 TRP A N 1
ATOM 900 C CA . TRP A 1 119 ? 9.836 10.609 -21.213 1.00 80.31 119 TRP A CA 1
ATOM 901 C C . TRP A 1 119 ? 9.819 9.248 -20.540 1.00 80.31 119 TRP A C 1
ATOM 903 O O . TRP A 1 119 ? 10.765 8.474 -20.694 1.00 80.31 119 TRP A O 1
ATOM 913 N N . GLU A 1 120 ? 8.755 8.955 -19.804 1.00 80.38 120 GLU A N 1
ATOM 914 C CA . GLU A 1 120 ? 8.552 7.647 -19.189 1.00 80.38 120 GLU A CA 1
ATOM 915 C C . GLU A 1 120 ? 7.242 7.039 -19.657 1.00 80.38 120 GLU A C 1
ATOM 917 O O . GLU A 1 120 ? 6.213 7.709 -19.715 1.00 80.38 120 GLU A O 1
ATOM 922 N N . LEU A 1 121 ? 7.288 5.750 -19.985 1.00 76.88 121 LEU A N 1
ATOM 923 C CA . LEU A 1 121 ? 6.086 4.974 -20.222 1.00 76.88 121 LEU A CA 1
ATOM 924 C C . LEU A 1 121 ? 5.431 4.704 -18.869 1.00 76.88 121 LEU A C 1
ATOM 926 O O . LEU A 1 121 ? 5.978 3.967 -18.045 1.00 76.88 121 LEU A O 1
ATOM 930 N N . ALA A 1 122 ? 4.279 5.312 -18.631 1.00 76.56 122 ALA A N 1
ATOM 931 C CA . ALA A 1 122 ? 3.593 5.213 -17.361 1.00 76.56 122 ALA A CA 1
ATOM 932 C C . ALA A 1 122 ? 2.088 5.345 -17.555 1.00 76.56 122 ALA A C 1
ATOM 934 O O . ALA A 1 122 ? 1.594 6.095 -18.392 1.00 76.56 122 ALA A O 1
ATOM 935 N N . GLU A 1 123 ? 1.357 4.619 -16.722 1.00 78.50 123 GLU A N 1
ATOM 936 C CA . GLU A 1 123 ? -0.083 4.743 -16.647 1.00 78.50 123 GLU A CA 1
ATOM 937 C C . GLU A 1 123 ? -0.476 5.179 -15.244 1.00 78.50 123 GLU A C 1
ATOM 939 O O . GLU A 1 123 ? -0.061 4.578 -14.247 1.00 78.50 123 GLU A O 1
ATOM 944 N N . TYR A 1 124 ? -1.284 6.233 -15.168 1.00 82.00 124 TYR A N 1
ATOM 945 C CA . TYR A 1 124 ? -1.800 6.699 -13.896 1.00 82.00 124 TYR A CA 1
ATOM 946 C C . TYR A 1 124 ? -2.761 5.677 -13.302 1.00 82.00 124 TYR A C 1
ATOM 948 O O . TYR A 1 124 ? -3.755 5.278 -13.909 1.00 82.00 124 TYR A O 1
ATOM 956 N N . VAL A 1 125 ? -2.498 5.313 -12.053 1.00 85.81 125 VAL A N 1
ATOM 957 C CA . VAL A 1 125 ? -3.475 4.613 -11.230 1.00 85.81 125 VAL A CA 1
ATOM 958 C C . VAL A 1 125 ? -4.485 5.649 -10.746 1.00 85.81 125 VAL A C 1
ATOM 960 O O . VAL A 1 125 ? -4.204 6.435 -9.844 1.00 85.81 125 VAL A O 1
ATOM 963 N N . THR A 1 126 ? -5.656 5.684 -11.377 1.00 91.00 126 THR A N 1
ATOM 964 C CA . THR A 1 126 ? -6.727 6.621 -11.016 1.00 91.00 126 THR A CA 1
ATOM 965 C C . THR A 1 126 ? -7.629 6.044 -9.928 1.00 91.00 126 THR A C 1
ATOM 967 O O . THR A 1 126 ? -7.750 4.825 -9.772 1.00 91.00 126 THR A O 1
ATOM 970 N N . ALA A 1 127 ? -8.339 6.917 -9.208 1.00 92.69 127 ALA A N 1
ATOM 971 C CA . ALA A 1 127 ? -9.339 6.499 -8.224 1.00 92.69 127 ALA A CA 1
ATOM 972 C C . ALA A 1 127 ? -10.407 5.568 -8.827 1.00 92.69 127 ALA A C 1
ATOM 974 O O . ALA A 1 127 ? -10.827 4.608 -8.184 1.00 92.69 127 ALA A O 1
ATOM 975 N N . ALA A 1 128 ? -10.800 5.824 -10.079 1.00 92.38 128 ALA A N 1
ATOM 976 C CA . ALA A 1 128 ? -11.754 5.002 -10.817 1.00 92.38 128 ALA A CA 1
ATOM 977 C C . ALA A 1 128 ? -11.156 3.669 -11.306 1.00 92.38 128 ALA A C 1
ATOM 979 O O . ALA A 1 128 ? -11.875 2.676 -11.388 1.00 92.38 128 ALA A O 1
ATOM 980 N N . GLY A 1 129 ? -9.853 3.625 -11.605 1.00 92.75 129 GLY A N 1
ATOM 981 C CA . GLY A 1 129 ? -9.159 2.417 -12.059 1.00 92.75 129 GLY A CA 1
ATOM 982 C C . GLY A 1 129 ? -8.787 1.446 -10.933 1.00 92.75 129 GLY A C 1
ATOM 983 O O . GLY A 1 129 ? -8.736 0.237 -11.156 1.00 92.75 129 GLY A O 1
ATOM 984 N N . LEU A 1 130 ? -8.577 1.943 -9.710 1.00 94.19 130 LEU A N 1
ATOM 985 C CA . LEU A 1 130 ? -8.212 1.133 -8.540 1.00 94.19 130 LEU A CA 1
ATOM 986 C C . LEU A 1 130 ? -9.173 -0.038 -8.245 1.00 94.19 130 LEU A C 1
ATOM 988 O O . LEU A 1 130 ? -8.679 -1.147 -8.034 1.00 94.19 130 LEU A O 1
ATOM 992 N N . PRO A 1 131 ? -10.513 0.143 -8.245 1.00 95.19 131 PRO A N 1
ATOM 993 C CA . PRO A 1 131 ? -11.465 -0.957 -8.103 1.00 95.19 131 PRO A CA 1
ATOM 994 C C . PRO A 1 131 ? -11.269 -2.073 -9.131 1.00 95.19 131 PRO A C 1
ATOM 996 O O . PRO A 1 131 ? -11.325 -3.240 -8.763 1.00 95.19 131 PRO A O 1
ATOM 999 N N . SER A 1 132 ? -11.024 -1.725 -10.395 1.00 94.50 132 SER A N 1
ATOM 1000 C CA . SER A 1 132 ? -10.802 -2.706 -11.460 1.00 94.50 132 SER A CA 1
ATOM 1001 C C . SER A 1 132 ? -9.450 -3.402 -11.314 1.00 94.50 132 SER A C 1
ATOM 1003 O O . SER A 1 132 ? -9.344 -4.591 -11.589 1.00 94.50 132 SER A O 1
ATOM 1005 N N . MET A 1 133 ? -8.429 -2.672 -10.854 1.00 93.81 133 MET A N 1
ATOM 1006 C CA . MET A 1 133 ? -7.077 -3.201 -10.669 1.00 93.81 133 MET A CA 1
ATOM 1007 C C . MET A 1 133 ? -6.979 -4.171 -9.486 1.00 93.81 133 MET A C 1
ATOM 1009 O O . MET A 1 133 ? -6.363 -5.220 -9.612 1.00 93.81 133 MET A O 1
ATOM 1013 N N . LEU A 1 134 ? -7.554 -3.814 -8.335 1.00 95.88 134 LEU A N 1
ATOM 1014 C CA . LEU A 1 134 ? -7.386 -4.551 -7.075 1.00 95.88 134 LEU A CA 1
ATOM 1015 C C . LEU A 1 134 ? -8.606 -5.407 -6.709 1.00 95.88 134 LEU A C 1
ATOM 1017 O O . LEU A 1 134 ? -8.510 -6.287 -5.854 1.00 95.88 134 LEU A O 1
ATOM 1021 N N . GLY A 1 135 ? -9.763 -5.159 -7.326 1.00 95.75 135 GLY A N 1
ATOM 1022 C CA . GLY A 1 135 ? -10.989 -5.916 -7.096 1.00 95.75 135 GLY A CA 1
ATOM 1023 C C . GLY A 1 135 ? -11.369 -5.976 -5.618 1.00 95.75 135 GLY A C 1
ATOM 1024 O O . GLY A 1 135 ? -11.541 -4.955 -4.948 1.00 95.75 135 GLY A O 1
ATOM 1025 N N . THR A 1 136 ? -11.489 -7.200 -5.105 1.00 96.12 136 THR A N 1
ATOM 1026 C CA . THR A 1 136 ? -11.826 -7.480 -3.704 1.00 96.12 136 THR A CA 1
ATOM 1027 C C . THR A 1 136 ? -10.674 -7.232 -2.731 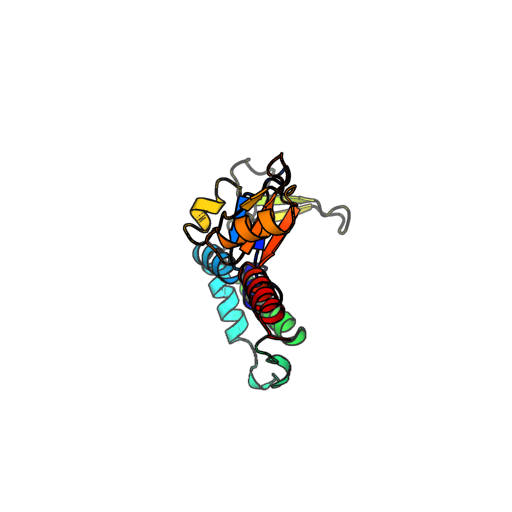1.00 96.12 136 THR A C 1
ATOM 1029 O O . THR A 1 136 ? -10.923 -7.188 -1.531 1.00 96.12 136 THR A O 1
ATOM 1032 N N . GLN A 1 137 ? -9.439 -7.062 -3.217 1.00 96.88 137 GLN A N 1
ATOM 1033 C CA . GLN A 1 137 ? -8.270 -6.774 -2.374 1.00 96.88 137 GLN A CA 1
ATOM 1034 C C . GLN A 1 137 ? -8.189 -5.300 -1.952 1.00 96.88 137 GLN A C 1
ATOM 1036 O O . GLN A 1 137 ? -7.370 -4.936 -1.112 1.00 96.88 137 GLN A O 1
ATOM 1041 N N . LEU A 1 1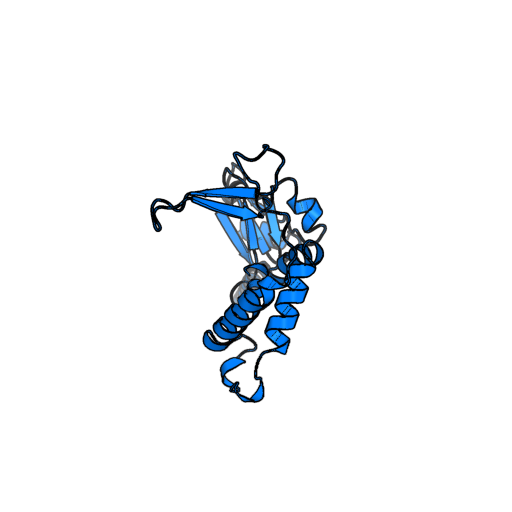38 ? -9.031 -4.434 -2.529 1.00 97.31 138 LEU A N 1
ATOM 1042 C CA . LEU A 1 138 ? -9.137 -3.037 -2.125 1.00 97.31 138 LEU A CA 1
ATOM 1043 C C . LEU A 1 138 ? -10.092 -2.896 -0.934 1.00 97.31 138 LEU A C 1
ATOM 1045 O O . LEU A 1 138 ? -11.311 -2.774 -1.095 1.00 97.31 138 LEU A O 1
ATOM 1049 N N . GLU A 1 139 ? -9.532 -2.871 0.271 1.00 97.38 139 GLU A N 1
ATOM 1050 C CA . GLU A 1 139 ? -10.263 -2.630 1.510 1.00 97.38 139 GLU A CA 1
ATOM 1051 C C . GLU A 1 139 ? -10.689 -1.156 1.598 1.00 97.38 139 GLU A C 1
ATOM 1053 O O . GLU A 1 139 ? -9.876 -0.237 1.531 1.00 97.38 139 GLU A O 1
ATOM 1058 N N . ARG A 1 140 ? -11.989 -0.899 1.784 1.00 97.50 140 ARG A N 1
ATOM 1059 C CA . ARG A 1 140 ? -12.547 0.469 1.884 1.00 97.50 140 ARG A CA 1
ATOM 1060 C C . ARG A 1 140 ? -13.092 0.805 3.271 1.00 97.50 140 ARG A C 1
ATOM 1062 O O . ARG A 1 140 ? -13.857 1.753 3.430 1.00 97.50 140 ARG A O 1
ATOM 1069 N N . ALA A 1 141 ? -12.723 0.018 4.278 1.00 97.81 141 ALA A N 1
ATOM 1070 C CA . ALA A 1 141 ? -13.156 0.245 5.647 1.00 97.81 141 ALA A CA 1
ATOM 1071 C C . ALA A 1 141 ? -12.647 1.599 6.159 1.00 97.81 141 ALA A C 1
ATOM 1073 O O . ALA A 1 141 ? -11.447 1.876 6.135 1.00 97.81 141 ALA A O 1
ATOM 1074 N N . ARG A 1 142 ? -13.573 2.436 6.636 1.00 97.69 142 ARG A N 1
ATOM 1075 C CA . ARG A 1 142 ? -13.265 3.752 7.197 1.00 97.69 142 ARG A CA 1
ATOM 1076 C C . ARG A 1 142 ? -14.212 4.140 8.327 1.00 97.69 142 ARG A C 1
ATOM 1078 O O . ARG A 1 142 ? -15.344 3.648 8.394 1.00 97.69 142 ARG A O 1
ATOM 1085 N N . VAL A 1 143 ? -13.736 5.011 9.208 1.00 97.88 143 VAL A N 1
ATOM 1086 C CA . VAL A 1 143 ? -14.466 5.594 10.339 1.00 97.88 143 VAL A CA 1
ATOM 1087 C C . VAL A 1 143 ? -14.158 7.088 10.393 1.00 97.88 143 VAL A C 1
ATOM 1089 O O . VAL A 1 143 ? -13.002 7.492 10.274 1.00 97.88 143 VAL A O 1
ATOM 1092 N N . GLN A 1 144 ? -15.189 7.907 10.587 1.00 97.56 144 GLN A N 1
ATOM 1093 C CA . GLN A 1 144 ? -15.013 9.344 10.758 1.00 97.56 144 GLN A CA 1
ATOM 1094 C C . GLN A 1 144 ? -14.357 9.645 12.114 1.00 97.56 144 GLN A C 1
ATOM 1096 O O . GLN A 1 144 ? -14.759 9.124 13.156 1.00 97.56 144 GLN A O 1
ATOM 1101 N N . LYS A 1 145 ? -13.335 10.495 12.104 1.00 94.44 145 LYS A N 1
ATOM 1102 C CA . LYS A 1 145 ? -12.642 11.008 13.283 1.00 94.44 145 LYS A CA 1
ATOM 1103 C C . LYS A 1 145 ? -13.498 12.094 13.942 1.00 94.44 145 LYS A C 1
ATOM 1105 O O . LYS A 1 145 ? -14.109 12.901 13.251 1.00 94.44 145 LYS A O 1
ATOM 1110 N N . GLY A 1 146 ? -13.510 12.137 15.275 1.00 88.00 146 GLY A N 1
ATOM 1111 C CA . GLY A 1 146 ? -14.239 13.163 16.041 1.00 88.00 146 GLY A CA 1
ATOM 1112 C C . GLY A 1 146 ? -15.100 12.630 17.188 1.00 88.00 146 GLY A C 1
ATOM 1113 O O . GLY A 1 146 ? -15.668 13.418 17.935 1.00 88.00 146 GLY A O 1
ATOM 1114 N N . PHE A 1 147 ? -15.181 11.309 17.359 1.00 88.00 147 PHE A N 1
ATOM 1115 C CA . PHE A 1 147 ? -15.870 10.688 18.491 1.00 88.00 147 PHE A CA 1
ATOM 1116 C C . PHE A 1 147 ? -14.954 10.522 19.711 1.00 88.00 147 PHE A C 1
ATOM 1118 O O . PHE A 1 147 ? -13.730 10.632 19.609 1.00 88.00 147 PHE A O 1
ATOM 1125 N N . THR A 1 148 ? -15.551 10.193 20.861 1.00 93.19 148 THR A N 1
ATOM 1126 C CA . THR A 1 148 ? -14.805 9.719 22.037 1.00 93.19 148 THR A CA 1
ATOM 1127 C C . THR A 1 148 ? -13.974 8.482 21.685 1.00 93.19 148 THR A C 1
ATOM 1129 O O . THR A 1 148 ? -14.337 7.722 20.780 1.00 93.19 148 THR A O 1
ATOM 1132 N N . GLU A 1 149 ? -12.870 8.245 22.405 1.00 92.19 149 GLU A N 1
ATOM 1133 C CA . GLU A 1 149 ? -11.981 7.107 22.119 1.00 92.19 149 GLU A CA 1
ATOM 1134 C C . GLU A 1 149 ? -12.738 5.769 22.137 1.00 92.19 149 GLU A C 1
ATOM 1136 O O . GLU A 1 149 ? -12.530 4.927 21.266 1.00 92.19 149 GLU A O 1
ATOM 1141 N N . GLU A 1 150 ? -13.676 5.596 23.070 1.00 92.81 150 GLU A N 1
ATOM 1142 C CA . GLU A 1 150 ? -14.477 4.378 23.187 1.00 92.81 150 GLU A CA 1
ATOM 1143 C C . GLU A 1 150 ? -15.432 4.179 22.000 1.00 92.81 150 GLU A C 1
ATOM 1145 O O . GLU A 1 150 ? -15.484 3.095 21.415 1.00 92.81 150 GLU A O 1
ATOM 1150 N N . SER A 1 151 ? -16.157 5.226 21.599 1.00 94.31 151 SER A N 1
ATOM 1151 C CA . SER A 1 151 ? -17.064 5.164 20.446 1.00 94.31 151 SER A CA 1
ATOM 1152 C C . SER A 1 151 ? -16.294 4.917 19.146 1.00 94.31 151 SER A C 1
ATOM 1154 O O . SER A 1 151 ? -16.721 4.130 18.295 1.00 94.31 151 SER A O 1
ATOM 1156 N N . MET A 1 152 ? -15.121 5.539 19.006 1.00 95.75 152 MET A N 1
ATOM 1157 C CA . MET A 1 152 ? -14.221 5.313 17.879 1.00 95.75 152 MET A CA 1
ATOM 1158 C C . MET A 1 152 ? -13.702 3.872 17.871 1.00 95.75 152 MET A C 1
ATOM 1160 O O . MET A 1 152 ? -13.739 3.222 16.827 1.00 95.75 152 MET A O 1
ATOM 1164 N N . ALA A 1 153 ? -13.290 3.335 19.022 1.00 95.81 153 ALA A N 1
ATOM 1165 C CA . ALA A 1 153 ? -12.804 1.966 19.117 1.00 95.81 153 ALA A CA 1
ATOM 1166 C C . ALA A 1 153 ? -13.883 0.945 18.739 1.00 95.81 153 ALA A C 1
ATOM 1168 O O . ALA A 1 153 ? -13.632 0.077 17.903 1.00 95.81 153 ALA A O 1
ATOM 1169 N N . ARG A 1 154 ? -15.108 1.096 19.262 1.00 95.56 154 ARG A N 1
ATOM 1170 C CA . ARG A 1 154 ? -16.257 0.255 18.876 1.00 95.56 154 ARG A CA 1
ATOM 1171 C C . ARG A 1 154 ? -16.537 0.340 17.374 1.00 95.56 154 ARG A C 1
ATOM 1173 O O . ARG A 1 154 ? -16.735 -0.686 16.727 1.00 95.56 154 ARG A O 1
ATOM 1180 N N . SER A 1 155 ? -16.494 1.549 16.814 1.00 96.88 155 SER A N 1
ATOM 1181 C CA . SER A 1 155 ? -16.707 1.776 15.381 1.00 96.88 155 SER A CA 1
ATOM 1182 C C . SER A 1 155 ? -15.649 1.088 14.519 1.00 96.88 155 SER A C 1
ATOM 1184 O O . SER A 1 155 ? -16.007 0.488 13.511 1.00 96.88 155 SER A O 1
ATOM 1186 N N . ILE A 1 156 ? -14.369 1.140 14.910 1.00 97.25 156 ILE A N 1
ATOM 1187 C CA . ILE A 1 156 ? -13.260 0.478 14.201 1.00 97.25 156 ILE A CA 1
ATOM 1188 C C . ILE A 1 156 ? -13.392 -1.047 14.280 1.00 97.25 156 ILE A C 1
ATOM 1190 O O . ILE A 1 156 ? -13.263 -1.721 13.260 1.00 97.25 156 ILE A O 1
ATOM 1194 N N . ILE A 1 157 ? -13.674 -1.596 15.467 1.00 96.62 157 ILE A N 1
ATOM 1195 C CA . ILE A 1 157 ? -13.822 -3.047 15.680 1.00 96.62 157 ILE A CA 1
ATOM 1196 C C . ILE A 1 157 ? -14.982 -3.609 14.848 1.00 96.62 157 ILE A C 1
ATOM 1198 O O . ILE A 1 157 ? -14.875 -4.708 14.309 1.00 96.62 157 ILE A O 1
ATOM 1202 N N . GLY A 1 158 ? -16.059 -2.836 14.679 1.00 96.62 158 GLY A N 1
ATOM 1203 C CA . GLY A 1 158 ? -17.212 -3.219 13.865 1.00 96.62 158 GLY A CA 1
ATOM 1204 C C . GLY A 1 158 ? -16.983 -3.208 12.347 1.00 96.62 158 GLY A C 1
ATOM 1205 O O . GLY A 1 158 ? -17.877 -3.613 11.606 1.00 96.62 158 GLY A O 1
ATOM 1206 N N . LYS A 1 159 ? -15.831 -2.741 11.845 1.00 97.56 159 LYS A N 1
ATOM 1207 C CA . LYS A 1 159 ? -15.522 -2.770 10.405 1.00 97.56 159 LYS A CA 1
ATOM 1208 C C . LYS A 1 159 ? -14.838 -4.073 9.995 1.00 97.56 159 LYS A C 1
ATOM 1210 O O . LYS A 1 159 ? -14.095 -4.682 10.762 1.00 97.56 159 LYS A O 1
ATOM 1215 N N . SER A 1 160 ? -15.061 -4.481 8.747 1.00 94.75 160 SER A N 1
ATOM 1216 C CA . SER A 1 160 ? -14.313 -5.556 8.088 1.00 94.75 160 SER A CA 1
ATOM 1217 C C . SER A 1 160 ? -12.888 -5.116 7.729 1.00 94.75 160 SER A C 1
ATOM 1219 O O . SER A 1 160 ? -12.625 -3.922 7.620 1.00 94.75 160 SER A O 1
ATOM 1221 N N . GLY A 1 161 ? -12.002 -6.079 7.471 1.00 94.19 161 GLY A N 1
ATOM 1222 C CA . GLY A 1 161 ? -10.612 -5.807 7.085 1.00 94.19 161 GLY A CA 1
ATOM 1223 C C . GLY A 1 161 ? -9.674 -5.630 8.277 1.00 94.19 161 GLY A C 1
ATOM 1224 O O . GLY A 1 161 ? -10.103 -5.458 9.422 1.00 94.19 161 GLY A O 1
ATOM 1225 N N . ARG A 1 162 ? -8.370 -5.733 8.024 1.00 95.56 162 ARG A N 1
ATOM 1226 C CA . ARG A 1 162 ? -7.352 -5.562 9.074 1.00 95.56 162 ARG A CA 1
ATOM 1227 C C . ARG A 1 162 ? -7.093 -4.089 9.357 1.00 95.56 162 ARG A C 1
ATOM 1229 O O . ARG A 1 162 ? -6.858 -3.725 10.509 1.00 95.56 162 ARG A O 1
ATOM 1236 N N . PHE A 1 163 ? -7.112 -3.265 8.316 1.00 97.25 163 PHE A N 1
ATOM 1237 C CA . PHE A 1 163 ? -6.800 -1.851 8.414 1.00 97.25 163 PHE A CA 1
ATOM 1238 C C . PHE A 1 163 ? -8.056 -1.020 8.191 1.00 97.25 163 PHE A C 1
ATOM 1240 O O . PHE A 1 163 ? -8.807 -1.236 7.245 1.00 97.25 163 PHE A O 1
ATOM 1247 N N . VAL A 1 164 ? -8.284 -0.056 9.076 1.00 98.00 164 VAL A N 1
ATOM 1248 C CA . VAL A 1 164 ? -9.433 0.849 9.003 1.00 98.00 164 VAL A CA 1
ATOM 1249 C C . VAL A 1 164 ? -8.910 2.271 8.915 1.00 98.00 164 VAL A C 1
ATOM 1251 O O . VAL A 1 164 ? -8.146 2.708 9.778 1.00 98.00 164 VAL A O 1
ATOM 1254 N N . ALA A 1 165 ? -9.303 2.992 7.870 1.00 98.25 165 ALA A N 1
ATOM 1255 C CA . ALA A 1 165 ? -8.927 4.388 7.714 1.00 98.25 165 ALA A CA 1
ATOM 1256 C C . ALA A 1 165 ? -9.713 5.286 8.673 1.00 98.25 165 ALA A C 1
ATOM 1258 O O . ALA A 1 165 ? -10.916 5.117 8.876 1.00 98.25 165 ALA A O 1
ATOM 1259 N N . LEU A 1 166 ? -9.027 6.270 9.234 1.00 98.12 166 LEU A N 1
ATOM 1260 C CA . LEU A 1 166 ? -9.625 7.408 9.907 1.00 98.12 166 LEU A CA 1
ATOM 1261 C C . LEU A 1 166 ? -9.748 8.534 8.891 1.00 98.12 166 LEU A C 1
ATOM 1263 O O . LEU A 1 166 ? -8.749 8.919 8.281 1.00 98.12 166 LEU A O 1
ATOM 1267 N N . VAL A 1 167 ? -10.956 9.056 8.731 1.00 98.19 167 VAL A N 1
ATOM 1268 C CA . VAL A 1 167 ? -11.250 10.157 7.806 1.00 98.19 167 VAL A CA 1
ATOM 1269 C C . VAL A 1 167 ? -11.841 11.344 8.551 1.00 98.19 167 VAL A C 1
ATOM 1271 O O . VAL A 1 167 ? -12.420 11.170 9.620 1.00 98.19 167 VAL A O 1
ATOM 1274 N 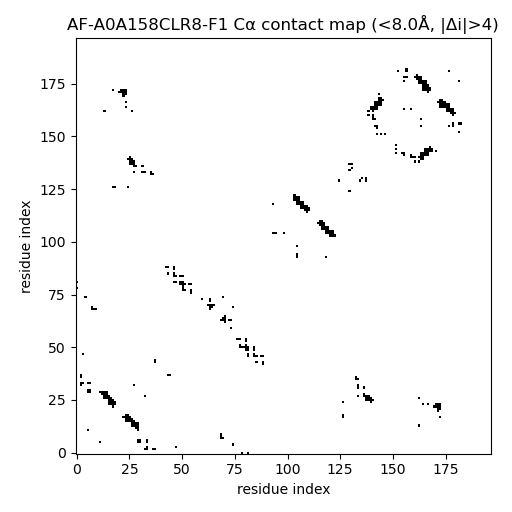N . ASP A 1 168 ? -11.679 12.556 8.038 1.00 97.44 168 ASP A N 1
ATOM 1275 C CA . ASP A 1 168 ? -12.352 13.733 8.592 1.00 97.44 168 ASP A CA 1
ATOM 1276 C C . ASP A 1 168 ? -13.797 13.868 8.068 1.00 97.44 168 ASP A C 1
ATOM 1278 O O . ASP A 1 168 ? -14.346 12.958 7.443 1.00 97.44 168 ASP A O 1
ATOM 1282 N N . SER A 1 169 ? -14.450 14.999 8.348 1.00 96.50 169 SER A N 1
ATOM 1283 C CA . SER A 1 169 ? -15.803 15.285 7.851 1.00 96.50 169 SER A CA 1
ATOM 1284 C C . SER A 1 169 ? -15.882 15.524 6.341 1.00 96.50 169 SER A C 1
ATOM 1286 O O . SER A 1 169 ? -16.978 15.490 5.791 1.00 96.50 169 SER A O 1
ATOM 1288 N N . ALA A 1 170 ? -14.754 15.786 5.679 1.00 96.69 170 ALA A N 1
ATOM 1289 C CA . ALA A 1 170 ? -14.644 15.934 4.231 1.00 96.69 170 ALA A CA 1
ATOM 1290 C C . ALA A 1 170 ? -14.199 14.626 3.547 1.00 96.69 170 ALA A C 1
ATOM 1292 O O . ALA A 1 170 ? -13.870 14.641 2.362 1.00 96.69 170 ALA A O 1
ATOM 1293 N N . GLU A 1 171 ? -14.194 13.500 4.276 1.00 96.62 171 GLU A N 1
ATOM 1294 C CA . GLU A 1 171 ? -13.725 12.186 3.810 1.00 96.62 171 GLU A CA 1
ATOM 1295 C C . GLU A 1 171 ? -12.225 12.151 3.452 1.00 96.62 171 GLU A C 1
ATOM 1297 O O . GLU A 1 171 ? -11.743 11.196 2.828 1.00 96.62 171 GLU A O 1
ATOM 1302 N N . ALA A 1 172 ? -11.458 13.163 3.868 1.00 97.56 172 ALA A N 1
ATOM 1303 C CA . ALA A 1 172 ? -10.017 13.195 3.684 1.00 97.56 172 ALA A CA 1
ATOM 1304 C C . ALA A 1 172 ? -9.342 12.222 4.653 1.00 97.56 172 ALA A C 1
ATOM 1306 O O . ALA A 1 172 ? -9.726 12.098 5.818 1.00 97.56 172 ALA A O 1
ATOM 1307 N N . PHE A 1 173 ? -8.332 11.506 4.168 1.00 98.00 173 PHE A N 1
ATOM 1308 C CA . PHE A 1 173 ? -7.571 10.554 4.962 1.00 98.00 173 PHE A CA 1
ATOM 1309 C C . PHE A 1 173 ? -6.762 11.268 6.051 1.00 98.00 173 PHE A C 1
ATOM 1311 O O . PHE A 1 173 ? -5.950 12.145 5.768 1.00 98.00 173 PHE A O 1
ATOM 1318 N N . VAL A 1 174 ? -6.947 10.843 7.300 1.00 97.75 174 VAL A N 1
ATOM 1319 C CA . VAL A 1 174 ? -6.250 11.394 8.472 1.00 97.75 174 VAL A CA 1
ATOM 1320 C C . VAL A 1 174 ? -5.252 10.399 9.056 1.00 97.75 174 VAL A C 1
ATOM 1322 O O . VAL A 1 174 ? -4.229 10.795 9.611 1.00 97.75 174 VAL A O 1
ATOM 1325 N N . GLY A 1 175 ? -5.545 9.103 8.980 1.00 96.81 175 GLY A N 1
ATOM 1326 C CA . GLY A 1 175 ? -4.676 8.073 9.535 1.00 96.81 175 GLY A CA 1
ATOM 1327 C C . GLY A 1 175 ? -5.210 6.666 9.322 1.00 96.81 175 GLY A C 1
ATOM 1328 O O . GLY A 1 175 ? -6.308 6.471 8.811 1.00 96.81 175 GLY A O 1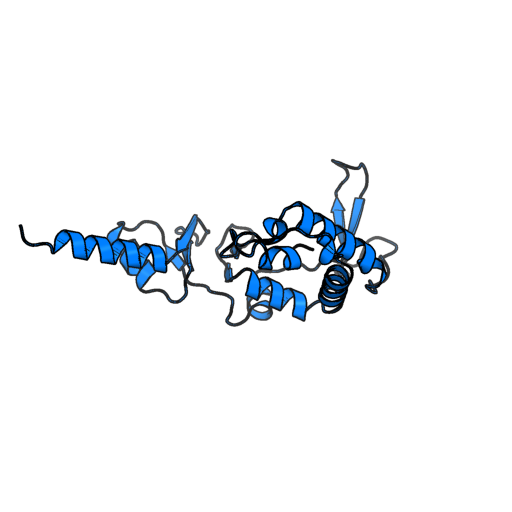
ATOM 1329 N N . LEU A 1 176 ? -4.427 5.673 9.729 1.00 97.31 176 LEU A N 1
ATOM 1330 C CA . LEU A 1 176 ? -4.765 4.261 9.581 1.00 97.31 176 LEU A CA 1
ATOM 1331 C C . LEU A 1 176 ? -4.682 3.560 10.937 1.00 97.31 176 LEU A C 1
ATOM 1333 O O . LEU A 1 176 ? -3.706 3.732 11.667 1.00 97.31 176 LEU A O 1
ATOM 1337 N N . CYS A 1 177 ? -5.677 2.739 11.257 1.00 97.00 177 CYS A N 1
ATOM 1338 C CA . CYS A 1 177 ? -5.689 1.913 12.458 1.00 97.00 177 CYS A CA 1
ATOM 1339 C C . CYS A 1 177 ? -5.567 0.429 12.099 1.00 97.00 177 CYS A C 1
ATOM 1341 O O . CYS A 1 177 ? -6.318 -0.067 11.259 1.00 97.00 177 CYS A O 1
ATOM 1343 N N . ASP A 1 178 ? -4.665 -0.296 12.771 1.00 96.69 178 ASP A N 1
ATOM 1344 C CA . ASP A 1 178 ? -4.660 -1.766 12.753 1.00 96.69 178 ASP A CA 1
ATOM 1345 C C . ASP A 1 178 ? -5.723 -2.265 13.744 1.00 96.69 178 ASP A C 1
ATOM 1347 O O . ASP A 1 178 ? -5.578 -2.140 14.965 1.00 96.69 178 ASP A O 1
ATOM 1351 N N . ARG A 1 179 ? -6.814 -2.818 13.206 1.00 96.75 179 ARG A N 1
ATOM 1352 C CA . ARG A 1 179 ? -7.957 -3.325 13.973 1.00 96.75 179 ARG A CA 1
ATOM 1353 C C . ARG A 1 179 ? -7.538 -4.419 14.950 1.00 96.75 179 ARG A C 1
ATOM 1355 O O . ARG A 1 179 ? -8.103 -4.502 16.037 1.00 96.75 179 ARG A O 1
ATOM 1362 N N . THR A 1 180 ? -6.553 -5.239 14.588 1.00 95.69 180 THR A N 1
ATOM 1363 C CA . THR A 1 180 ? -6.080 -6.354 15.425 1.00 95.69 180 THR A CA 1
ATOM 1364 C C . THR A 1 180 ? -5.407 -5.813 16.676 1.00 95.69 180 THR A C 1
ATOM 1366 O O . THR A 1 180 ? -5.794 -6.162 17.784 1.00 95.69 180 THR A O 1
ATOM 1369 N N . VAL A 1 181 ? -4.486 -4.861 16.499 1.00 95.56 181 VAL A N 1
ATOM 1370 C CA . VAL A 1 181 ? -3.781 -4.206 17.611 1.00 95.56 181 VAL A CA 1
ATOM 1371 C C . VAL A 1 181 ? -4.766 -3.499 18.541 1.00 95.56 181 VAL A C 1
ATOM 1373 O O . VAL A 1 181 ? -4.637 -3.571 19.762 1.00 95.56 181 VAL A O 1
ATOM 1376 N N . LEU A 1 182 ? -5.775 -2.833 17.976 1.00 96.44 182 LEU A N 1
ATOM 1377 C CA . LEU A 1 182 ? -6.810 -2.176 18.768 1.00 96.44 182 LEU A CA 1
ATOM 1378 C C . LEU A 1 182 ? -7.675 -3.179 19.543 1.00 96.44 182 LEU A C 1
ATOM 1380 O O . LEU A 1 182 ? -7.959 -2.947 20.716 1.00 96.44 182 LEU A O 1
ATOM 1384 N N . THR A 1 183 ? -8.069 -4.282 18.906 1.00 95.94 183 THR A N 1
ATOM 1385 C CA . THR A 1 183 ? -8.867 -5.344 19.538 1.00 95.94 183 THR A CA 1
ATOM 1386 C C . THR A 1 183 ? -8.096 -5.979 20.692 1.00 95.94 183 THR A C 1
ATOM 1388 O O . THR A 1 183 ? -8.632 -6.078 21.794 1.00 95.94 183 THR A O 1
ATOM 1391 N N . ASP A 1 184 ? -6.817 -6.302 20.488 1.00 96.19 184 ASP A N 1
ATOM 1392 C CA . ASP A 1 184 ? -5.938 -6.844 21.529 1.00 96.19 184 ASP A CA 1
ATOM 1393 C C . ASP A 1 184 ? -5.793 -5.875 22.707 1.00 96.19 184 ASP A C 1
ATOM 1395 O O . ASP A 1 184 ? -5.838 -6.280 23.869 1.00 96.19 184 ASP A O 1
ATOM 1399 N N . ARG A 1 185 ? -5.654 -4.576 22.420 1.00 95.44 185 ARG A N 1
ATOM 1400 C CA . ARG A 1 185 ? -5.570 -3.527 23.443 1.00 95.44 185 ARG A CA 1
ATOM 1401 C C . ARG A 1 185 ? -6.851 -3.442 24.275 1.00 95.44 185 ARG A C 1
ATOM 1403 O O . ARG A 1 185 ? -6.769 -3.349 25.497 1.00 95.44 185 ARG A O 1
ATOM 1410 N N . VAL A 1 186 ? -8.019 -3.488 23.632 1.00 94.56 186 VAL A N 1
ATOM 1411 C CA . VAL A 1 186 ? -9.321 -3.476 24.321 1.00 94.56 186 VAL A CA 1
ATOM 1412 C C . VAL A 1 186 ? -9.507 -4.743 25.156 1.00 94.56 186 VAL A C 1
ATOM 1414 O O . VAL A 1 186 ? -9.905 -4.651 26.313 1.00 94.56 186 VAL A O 1
ATOM 1417 N N . ALA A 1 187 ? -9.155 -5.912 24.616 1.00 94.38 187 ALA A N 1
ATOM 1418 C CA . ALA A 1 187 ? -9.247 -7.178 25.337 1.00 94.38 187 ALA A CA 1
ATOM 1419 C C . ALA A 1 187 ? -8.372 -7.188 26.602 1.00 94.38 187 ALA A C 1
ATOM 1421 O O . ALA A 1 187 ? -8.846 -7.571 27.669 1.00 94.38 187 ALA A O 1
ATOM 1422 N N . ARG A 1 188 ? -7.122 -6.710 26.517 1.00 95.25 188 ARG A N 1
ATOM 1423 C CA . ARG A 1 188 ? -6.224 -6.603 27.684 1.00 95.25 188 ARG A CA 1
ATOM 1424 C C . ARG A 1 188 ? -6.784 -5.686 28.765 1.00 95.25 188 ARG A C 1
ATOM 1426 O O . ARG A 1 188 ? -6.755 -6.059 29.931 1.00 95.25 188 ARG A O 1
ATOM 1433 N N . LYS A 1 189 ? -7.352 -4.542 28.372 1.00 94.25 189 LYS A N 1
ATOM 1434 C CA . LYS A 1 189 ? -7.974 -3.600 29.309 1.00 94.25 189 LYS A CA 1
ATOM 1435 C C . LYS A 1 189 ? -9.121 -4.250 30.095 1.00 94.25 189 LYS A C 1
ATOM 1437 O O . LYS A 1 189 ? -9.167 -4.127 31.311 1.00 94.25 189 LYS A O 1
ATOM 1442 N N . ILE A 1 190 ? -9.985 -5.017 29.423 1.00 93.19 190 ILE A N 1
ATOM 1443 C CA . ILE A 1 190 ? -11.089 -5.744 30.078 1.00 93.19 190 ILE A CA 1
ATOM 1444 C C . ILE A 1 190 ? -10.555 -6.788 31.073 1.00 93.19 190 ILE A C 1
ATOM 1446 O O . ILE A 1 190 ? -11.095 -6.939 32.167 1.00 93.19 190 ILE A O 1
ATOM 1450 N N . VAL A 1 191 ? -9.480 -7.501 30.721 1.00 95.44 191 VAL A N 1
ATOM 1451 C CA . VAL A 1 191 ? -8.847 -8.494 31.611 1.00 95.44 191 VAL A CA 1
ATOM 1452 C C . VAL A 1 191 ? -8.227 -7.832 32.846 1.00 95.44 191 VAL A C 1
ATOM 1454 O O . VAL A 1 191 ? -8.264 -8.401 33.933 1.00 95.44 191 VAL A O 1
ATOM 1457 N N . GLU A 1 192 ? -7.659 -6.637 32.705 1.00 95.12 192 GLU A N 1
ATOM 1458 C CA . GLU A 1 192 ? -7.090 -5.880 33.825 1.00 95.12 192 GLU A CA 1
ATOM 1459 C C . GLU A 1 192 ? -8.174 -5.350 34.773 1.00 95.12 192 GLU A C 1
ATOM 1461 O O . GLU A 1 192 ? -8.012 -5.448 35.986 1.00 95.12 192 GLU A O 1
ATOM 1466 N N . GLU A 1 193 ? -9.301 -4.877 34.236 1.00 93.81 193 GLU A N 1
ATOM 1467 C CA . GLU A 1 193 ? -10.443 -4.367 35.012 1.00 93.81 193 GLU A CA 1
ATOM 1468 C C . GLU A 1 193 ? -11.232 -5.467 35.747 1.00 93.81 193 GLU A C 1
ATOM 1470 O O . GLU A 1 193 ? -11.957 -5.176 36.695 1.00 93.81 193 GLU A O 1
ATOM 1475 N N . THR A 1 194 ? -11.096 -6.731 35.337 1.00 94.12 194 THR A N 1
ATOM 1476 C CA . THR A 1 194 ? -11.841 -7.872 35.907 1.00 94.12 194 THR A CA 1
ATOM 1477 C C . THR A 1 194 ? -11.061 -8.686 36.941 1.00 94.12 194 THR A C 1
ATOM 1479 O O . THR A 1 194 ? -11.600 -9.654 37.483 1.00 94.12 194 THR A O 1
ATOM 1482 N N . LYS A 1 195 ? -9.812 -8.320 37.261 1.00 90.69 195 LYS A N 1
ATOM 1483 C CA . LYS A 1 195 ? -9.053 -8.993 38.326 1.00 90.69 195 LYS A CA 1
ATOM 1484 C C . LYS A 1 195 ? -9.672 -8.679 39.699 1.00 90.69 195 LYS A C 1
ATOM 1486 O O . LYS A 1 195 ? -9.753 -7.502 40.049 1.00 90.69 195 LYS A O 1
ATOM 1491 N N . PRO A 1 196 ? -10.100 -9.694 40.477 1.00 83.62 196 PRO A N 1
ATOM 1492 C CA . PRO A 1 196 ? -10.617 -9.475 41.822 1.00 83.62 196 PRO A CA 1
ATOM 1493 C C . PRO A 1 196 ? -9.516 -8.889 42.713 1.00 83.62 196 PRO A C 1
ATOM 1495 O O . PRO A 1 196 ? -8.371 -9.345 42.657 1.00 83.62 196 PRO A O 1
ATOM 1498 N N . VAL A 1 197 ? -9.889 -7.858 43.477 1.00 74.25 197 VAL A N 1
ATOM 1499 C CA . VAL A 1 197 ? -9.050 -7.196 44.491 1.00 74.25 197 VAL A CA 1
ATOM 1500 C C . VAL A 1 197 ? -8.730 -8.160 45.626 1.00 74.25 197 VAL A C 1
ATOM 1502 O O . VAL A 1 197 ? -9.665 -8.871 46.061 1.00 74.25 197 VAL A O 1
#

Radius of gyration: 21.92 Å; Cα contacts (8 Å, |Δi|>4): 231; chains: 1; bounding box: 45×40×76 Å

Sequence (197 aa):
MFSALLDRNRAARCIVFTGESGAYIGAAAPRDVRASIGARFPEYESAWLNAYKNLDLAAWSLNDFQNGDLSENALNQIAKGFLSSVSAISLPATPVGPTRPDAPWLEIDRTAKQGMKTWELAEYVTAAGLPSMLGTQLERARVQKGFTEESMARSIIGKSGRFVALVDSAEAFVGLCDRTVLTDRVARKIVEETKPV

Organism: NCBI:txid1777139

Solvent-accessible surface area (backbone atoms only — not comparable to full-atom values): 11549 Å² total; per-residue (Å²): 112,70,54,71,49,36,67,46,41,77,84,57,70,62,43,79,43,60,45,96,82,38,30,58,67,30,31,29,42,34,54,57,55,23,52,42,50,36,73,74,37,55,59,58,47,48,22,44,53,50,11,58,70,70,51,63,67,86,80,54,55,77,71,40,44,49,96,78,29,64,29,71,67,52,51,51,51,38,52,50,36,24,62,67,35,47,79,74,48,87,67,79,79,80,73,92,62,90,66,59,94,86,48,56,59,41,82,43,83,35,46,94,81,70,71,41,76,45,78,41,83,54,79,85,86,41,83,81,49,45,54,76,58,43,48,88,56,48,43,66,37,67,44,71,60,86,62,58,72,67,61,43,49,56,55,51,64,73,42,68,72,59,56,33,34,30,18,42,95,81,44,25,59,73,48,78,42,55,38,60,64,50,49,53,51,52,53,51,52,54,58,64,74,65,59,83,130

pLDDT: mean 86.6, std 10.4, range [54.31, 98.25]

Mean predicted aligned error: 7.24 Å